Protein AF-A0A1Y1Q2K4-F1 (afdb_monomer)

pLDDT: mean 80.36, std 21.81, range [27.58, 98.19]

Radius of gyration: 18.24 Å; Cα contacts (8 Å, |Δi|>4): 399; chains: 1; bounding box: 45×66×43 Å

Solvent-accessible surface area (backbone atoms only — not comparable to full-atom values): 10567 Å² total; per-residue (Å²): 137,86,82,84,86,78,89,62,89,93,65,90,71,88,81,78,81,72,80,88,63,81,84,46,52,86,70,19,38,40,37,39,38,35,36,33,75,42,52,46,26,65,43,62,35,39,35,47,31,66,51,99,88,40,65,48,67,32,28,90,95,37,31,61,34,62,91,47,90,68,13,26,25,54,77,38,82,43,84,45,52,36,49,54,32,33,40,36,35,62,53,60,53,62,42,56,29,40,37,32,43,32,34,57,73,60,53,70,39,43,76,31,49,56,57,39,68,12,66,32,32,42,41,34,30,36,54,87,40,81,76,48,76,45,69,57,54,81,68,70,45,14,24,33,39,37,48,35,35,37,30,36,68,81,71,49,73,47,83,63,72,43,66,27,28,57,96,69,80,54,86,84,64,68,91,80,77,81,76,91,77,83,87,133

Foldseek 3Di:
DDDDDDDDPDDDDPDPPPPPDPQADALKKKKKKWWAQPPFAKKKWKWADQDPNDIDIDIDVRQADCPDPPNKGFPDHDRGHGDITMIMRNAFDADKMWIKIFQVSCPLQQFDQRQLRTQMKMFMQHSVGTDDIDTQHNDDGAGMFTAWMAGSVPRDIGGDGDHGSDPDPCVVPDVPPPDDDDDD

Structure (mmCIF, N/CA/C/O backbone):
data_AF-A0A1Y1Q2K4-F1
#
_entry.id   AF-A0A1Y1Q2K4-F1
#
loop_
_atom_site.group_PDB
_atom_site.id
_atom_site.type_symbol
_atom_site.label_atom_id
_atom_site.label_alt_id
_atom_site.label_comp_id
_atom_site.label_asym_id
_atom_site.label_entity_id
_atom_site.label_seq_id
_atom_site.pdbx_PDB_ins_code
_atom_site.Cartn_x
_atom_site.Cartn_y
_atom_site.Cartn_z
_atom_site.occupancy
_atom_site.B_iso_or_equiv
_atom_site.auth_seq_id
_atom_site.auth_comp_id
_atom_site.auth_asym_id
_atom_site.auth_atom_id
_atom_site.pdbx_PDB_model_num
ATOM 1 N N . MET A 1 1 ? -27.472 -7.321 -3.110 1.00 35.94 1 MET A N 1
ATOM 2 C CA . MET A 1 1 ? -27.510 -7.907 -4.467 1.00 35.94 1 MET A CA 1
ATOM 3 C C . MET A 1 1 ? -26.893 -9.297 -4.365 1.00 35.94 1 MET A C 1
ATOM 5 O O . MET A 1 1 ? -25.789 -9.394 -3.852 1.00 35.94 1 MET A O 1
ATOM 9 N N . LYS A 1 2 ? -27.623 -10.368 -4.697 1.00 31.72 2 LYS A N 1
ATOM 10 C CA . LYS A 1 2 ? -27.079 -11.739 -4.731 1.00 31.72 2 LYS A CA 1
ATOM 11 C C . LYS A 1 2 ? -26.671 -12.031 -6.172 1.00 31.72 2 LYS A C 1
ATOM 13 O O . LYS A 1 2 ? -27.508 -11.879 -7.054 1.00 31.72 2 LYS A O 1
ATOM 18 N N . PHE A 1 3 ? -25.425 -12.436 -6.393 1.00 41.31 3 PHE A N 1
ATOM 19 C CA . PHE A 1 3 ? -24.971 -12.942 -7.686 1.00 41.31 3 PHE A CA 1
ATOM 20 C C . PHE A 1 3 ? -25.092 -14.470 -7.666 1.00 41.31 3 PHE A C 1
ATOM 22 O O . PHE A 1 3 ? -24.316 -15.115 -6.960 1.00 41.31 3 PHE A O 1
ATOM 29 N N . PRO A 1 4 ? -26.075 -15.077 -8.352 1.00 40.97 4 PRO A N 1
ATOM 30 C CA . PRO A 1 4 ? -26.055 -16.517 -8.544 1.00 40.97 4 PRO A CA 1
ATOM 31 C C . PRO A 1 4 ? -24.897 -16.857 -9.489 1.00 40.97 4 PRO A C 1
ATOM 33 O O . PRO A 1 4 ? -24.877 -16.415 -10.635 1.00 40.97 4 PRO A O 1
ATOM 36 N N . VAL A 1 5 ? -23.931 -17.639 -9.007 1.00 50.59 5 VAL A N 1
ATOM 37 C CA . VAL A 1 5 ? -22.962 -18.301 -9.884 1.00 50.59 5 VAL A CA 1
ATOM 38 C C . VAL A 1 5 ? -23.641 -19.562 -10.400 1.00 50.59 5 VAL A C 1
ATOM 40 O O . VAL A 1 5 ? -23.885 -20.498 -9.641 1.00 50.59 5 VAL A O 1
ATOM 43 N N . VAL A 1 6 ? -23.997 -19.562 -11.681 1.00 48.75 6 VAL A N 1
ATOM 44 C CA . VAL A 1 6 ? -24.521 -20.742 -12.370 1.00 48.75 6 VAL A CA 1
ATOM 45 C C . VAL A 1 6 ? -23.365 -21.351 -13.153 1.00 48.75 6 VAL A C 1
ATOM 47 O O . VAL A 1 6 ? -22.867 -20.741 -14.094 1.00 48.75 6 VAL A O 1
ATOM 50 N N . SER A 1 7 ? -22.927 -22.546 -12.755 1.00 47.16 7 SER A N 1
ATOM 51 C CA . SER A 1 7 ? -22.039 -23.364 -13.582 1.00 47.16 7 SER A CA 1
ATOM 52 C C . SER A 1 7 ? -22.894 -24.061 -14.634 1.00 47.16 7 SER A C 1
ATOM 54 O O . SER A 1 7 ? -23.748 -24.882 -14.295 1.00 47.16 7 SER A O 1
ATOM 56 N N . ILE A 1 8 ? -22.711 -23.692 -15.899 1.00 55.56 8 ILE A N 1
ATOM 57 C CA . ILE A 1 8 ? -23.360 -24.338 -17.039 1.00 55.56 8 ILE A CA 1
ATOM 58 C C . ILE A 1 8 ? -22.271 -25.159 -17.726 1.00 55.56 8 ILE A C 1
ATOM 60 O O . ILE A 1 8 ? -21.264 -24.599 -18.162 1.00 55.56 8 ILE A O 1
ATOM 64 N N . GLY A 1 9 ? -22.436 -26.481 -17.768 1.00 42.34 9 GLY A N 1
ATOM 65 C CA . GLY A 1 9 ? -21.479 -27.367 -18.428 1.00 42.34 9 GLY A CA 1
ATOM 66 C C . GLY A 1 9 ? -21.270 -26.964 -19.891 1.00 42.34 9 GLY A C 1
ATOM 67 O O . GLY A 1 9 ? -22.233 -26.670 -20.592 1.00 42.34 9 GLY A O 1
ATOM 68 N N . GLU A 1 10 ? -20.004 -26.962 -20.317 1.00 49.44 10 GLU A N 1
ATOM 69 C CA . GLU A 1 10 ? -19.543 -26.847 -21.713 1.00 49.44 10 GLU A CA 1
ATOM 70 C C . GLU A 1 10 ? -19.547 -25.460 -22.387 1.00 49.44 10 GLU A C 1
ATOM 72 O O . GLU A 1 10 ? -19.334 -25.378 -23.596 1.00 49.44 10 GLU A O 1
ATOM 77 N N . LYS A 1 11 ? -19.663 -24.348 -21.644 1.00 45.78 11 LYS A N 1
ATOM 78 C CA . LYS A 1 11 ? -19.443 -23.005 -22.216 1.00 45.78 11 LYS A CA 1
ATOM 79 C C . LYS A 1 11 ? -18.268 -22.277 -21.564 1.00 45.78 11 LYS A C 1
ATOM 81 O O . LYS A 1 11 ? -18.367 -21.779 -20.446 1.00 45.78 11 LYS A O 1
ATOM 86 N N . THR A 1 12 ? -17.157 -22.167 -22.285 1.00 47.41 12 THR A N 1
ATOM 87 C CA . THR A 1 12 ? -16.033 -21.301 -21.910 1.00 47.41 12 THR A CA 1
ATOM 88 C C . THR A 1 12 ? -16.374 -19.859 -22.290 1.00 47.41 12 THR A C 1
ATOM 90 O O . THR A 1 12 ? -16.163 -19.438 -23.425 1.00 47.41 12 THR A O 1
ATOM 93 N N . GLU A 1 13 ? -16.928 -19.084 -21.359 1.00 52.12 13 GLU A N 1
ATOM 94 C CA . GLU A 1 13 ? -16.976 -17.625 -21.499 1.00 52.12 13 GLU A CA 1
ATOM 95 C C . GLU A 1 13 ? -15.706 -17.033 -20.877 1.00 52.12 13 GLU A C 1
ATOM 97 O O . GLU A 1 13 ? -15.540 -17.006 -19.657 1.00 52.12 13 GLU A O 1
ATOM 102 N N . GLY A 1 14 ? -14.767 -16.612 -21.729 1.00 44.75 14 GLY A N 1
ATOM 103 C CA . GLY A 1 14 ? -13.541 -15.943 -21.299 1.00 44.75 14 GLY A CA 1
ATOM 104 C C . GLY A 1 14 ? -13.853 -14.595 -20.646 1.00 44.75 14 GLY A C 1
ATOM 105 O O . GLY A 1 14 ? -14.589 -13.792 -21.212 1.00 44.75 14 GLY A O 1
ATOM 106 N N . GLY A 1 15 ? -13.286 -14.350 -19.462 1.00 46.22 15 GLY A N 1
ATOM 107 C CA . GLY A 1 15 ? -13.401 -13.071 -18.746 1.00 46.22 15 GLY A CA 1
ATOM 108 C C . GLY A 1 15 ? -13.932 -13.156 -17.314 1.00 46.22 15 GLY A C 1
ATOM 109 O O . GLY A 1 15 ? -14.000 -12.135 -16.634 1.00 46.22 15 GLY A O 1
ATOM 110 N N . GLN A 1 16 ? -14.273 -14.344 -16.812 1.00 42.12 16 GLN A N 1
ATOM 111 C CA . GLN A 1 16 ? -14.706 -14.512 -15.422 1.00 42.12 16 GLN A CA 1
ATOM 112 C C . GLN A 1 16 ? -13.505 -14.658 -14.475 1.00 42.12 16 GLN A C 1
ATOM 114 O O . GLN A 1 16 ? -13.256 -15.726 -13.922 1.00 42.12 16 GLN A O 1
ATOM 119 N N . ASN A 1 17 ? -12.766 -13.568 -14.256 1.00 43.22 17 ASN A N 1
ATOM 120 C CA . ASN A 1 17 ? -11.823 -13.483 -13.139 1.00 43.22 17 ASN A CA 1
ATOM 121 C C . ASN A 1 17 ? -12.623 -13.279 -11.845 1.00 43.22 17 ASN A C 1
ATOM 123 O O . ASN A 1 17 ? -12.729 -12.170 -11.322 1.00 43.22 17 ASN A O 1
ATOM 127 N N . ALA A 1 18 ? -13.241 -14.346 -11.341 1.00 46.31 18 ALA A N 1
ATOM 128 C CA . ALA A 1 18 ? -13.790 -14.337 -9.997 1.00 46.31 18 ALA A CA 1
ATOM 129 C C . ALA A 1 18 ? -12.610 -14.365 -9.020 1.00 46.31 18 ALA A C 1
ATOM 131 O O . ALA A 1 18 ? -12.017 -15.412 -8.772 1.00 46.31 18 ALA A O 1
ATOM 132 N N . LEU A 1 19 ? -12.258 -13.206 -8.462 1.00 49.16 19 LEU A N 1
ATOM 133 C CA . LEU A 1 19 ? -11.471 -13.149 -7.237 1.00 49.16 19 LEU A CA 1
ATOM 134 C C . LEU A 1 19 ? -12.288 -13.865 -6.148 1.00 49.16 19 LEU A C 1
ATOM 136 O O . LEU A 1 19 ? -13.158 -13.265 -5.517 1.00 49.16 19 LEU A O 1
ATOM 140 N N . LEU A 1 20 ? -12.040 -15.166 -5.960 1.00 52.62 20 LEU A N 1
ATOM 141 C CA . LEU A 1 20 ? -12.600 -15.997 -4.889 1.00 52.62 20 LEU A CA 1
ATOM 142 C C . LEU A 1 20 ? -11.950 -15.603 -3.563 1.00 52.62 20 LEU A C 1
ATOM 144 O O . LEU A 1 20 ? -11.193 -16.353 -2.956 1.00 52.62 20 LEU A O 1
ATOM 148 N N . THR A 1 21 ? -12.200 -14.374 -3.142 1.00 58.22 21 THR A N 1
ATOM 149 C CA . THR A 1 21 ? -11.657 -13.846 -1.902 1.00 58.22 21 THR A CA 1
ATOM 150 C C . THR A 1 21 ? -12.752 -13.889 -0.837 1.00 58.22 21 THR A C 1
ATOM 152 O O . THR A 1 21 ? -13.916 -13.630 -1.162 1.00 58.22 21 THR A O 1
ATOM 155 N N . PRO A 1 22 ? -12.434 -14.241 0.424 1.00 69.56 22 PRO A N 1
ATOM 156 C CA . PRO A 1 22 ? -13.419 -14.235 1.499 1.00 69.56 22 PRO A CA 1
ATOM 157 C C . PRO A 1 22 ? -14.143 -12.891 1.566 1.00 69.56 22 PRO A C 1
ATOM 159 O O . PRO A 1 22 ? -13.499 -11.846 1.406 1.00 69.56 22 PRO A O 1
ATOM 162 N N . LEU A 1 23 ? -15.457 -12.926 1.818 1.00 79.69 23 LEU A N 1
ATOM 163 C CA . LEU A 1 23 ? -16.242 -11.717 2.058 1.00 79.69 23 LEU A CA 1
ATOM 164 C C . LEU A 1 23 ? -15.581 -10.903 3.171 1.00 79.69 23 LEU A C 1
ATOM 166 O O . LEU A 1 23 ? -15.292 -11.430 4.247 1.00 79.69 23 LEU A O 1
ATOM 170 N N . LEU A 1 24 ? -15.334 -9.628 2.886 1.00 89.81 24 LEU A N 1
ATOM 171 C CA . LEU A 1 24 ? -14.773 -8.702 3.856 1.00 89.81 24 LEU A CA 1
ATOM 172 C C . LEU A 1 24 ? -15.847 -8.314 4.867 1.00 89.81 24 LEU A C 1
ATOM 174 O O . LEU A 1 24 ? -16.989 -8.030 4.502 1.00 89.81 24 LEU A O 1
ATOM 178 N N . GLN A 1 25 ? -15.469 -8.314 6.139 1.00 91.44 25 GLN A N 1
ATOM 179 C CA . GLN A 1 25 ? -16.311 -7.785 7.207 1.00 91.44 25 GLN A CA 1
ATOM 180 C C . GLN A 1 25 ? -16.230 -6.256 7.228 1.00 91.44 25 GLN A C 1
ATOM 182 O O . GLN A 1 25 ? -15.293 -5.662 6.687 1.00 91.44 25 GLN A O 1
ATOM 187 N N . GLU A 1 26 ? -17.202 -5.610 7.871 1.00 88.62 26 GLU A N 1
ATOM 188 C CA . GLU A 1 26 ? -17.188 -4.158 8.035 1.00 88.62 26 GLU A CA 1
ATOM 189 C C . GLU A 1 26 ? -15.865 -3.694 8.667 1.00 88.62 26 GLU A C 1
ATOM 191 O O . GLU A 1 26 ? -15.390 -4.246 9.660 1.00 88.62 26 GLU A O 1
ATOM 196 N N . GLY A 1 27 ? -15.249 -2.675 8.067 1.00 86.88 27 GLY A N 1
ATOM 197 C CA . GLY A 1 27 ? -13.967 -2.129 8.516 1.00 86.88 27 GLY A CA 1
ATOM 198 C C . GLY A 1 27 ? -12.727 -2.874 8.012 1.00 86.88 27 GLY A C 1
ATOM 199 O O . GLY A 1 27 ? -11.624 -2.360 8.214 1.00 86.88 27 GLY A O 1
ATOM 200 N N . GLN A 1 28 ? -12.884 -4.014 7.329 1.00 94.06 28 GLN A N 1
ATOM 201 C CA . GLN A 1 28 ? -11.790 -4.670 6.614 1.00 94.06 28 GLN A CA 1
ATOM 202 C C . GLN A 1 28 ? -11.563 -4.043 5.239 1.00 94.06 28 GLN A C 1
ATOM 204 O O . GLN A 1 28 ? -12.502 -3.609 4.567 1.00 94.06 28 GLN A O 1
ATOM 209 N N . LEU A 1 29 ? -10.306 -4.051 4.803 1.00 95.50 29 LEU A N 1
ATOM 210 C CA . LEU A 1 29 ? -9.920 -3.687 3.443 1.00 95.50 29 LEU A CA 1
ATOM 211 C C . LEU A 1 29 ? -9.063 -4.780 2.823 1.00 95.50 29 LEU A C 1
ATOM 213 O O . LEU A 1 29 ? -8.191 -5.332 3.488 1.00 95.50 29 LEU A O 1
ATOM 217 N N . ARG A 1 30 ? -9.255 -5.028 1.530 1.00 95.88 30 ARG A N 1
ATOM 218 C CA . ARG A 1 30 ? -8.339 -5.821 0.705 1.00 95.88 30 ARG A CA 1
ATOM 219 C C . ARG A 1 30 ? -7.805 -4.959 -0.420 1.00 95.88 30 ARG A C 1
ATOM 221 O O . ARG A 1 30 ? -8.575 -4.322 -1.130 1.00 95.88 30 ARG A O 1
ATOM 228 N N . ILE A 1 31 ? -6.492 -4.945 -0.571 1.00 96.69 31 ILE A N 1
ATOM 229 C CA . ILE A 1 31 ? -5.774 -4.138 -1.547 1.00 96.69 31 ILE A CA 1
ATOM 230 C C . ILE A 1 31 ? -5.050 -5.110 -2.464 1.00 96.69 31 ILE A C 1
ATOM 232 O O . ILE A 1 31 ? -4.247 -5.913 -1.994 1.00 96.69 31 ILE A O 1
ATOM 236 N N . VAL A 1 32 ? -5.370 -5.057 -3.752 1.00 94.75 32 VAL A N 1
ATOM 237 C CA . VAL A 1 32 ? -4.818 -5.946 -4.774 1.00 94.75 32 VAL A CA 1
ATOM 238 C C . VAL A 1 32 ? -3.966 -5.115 -5.719 1.00 94.75 32 VAL A C 1
ATOM 240 O O . VAL A 1 32 ? -4.483 -4.225 -6.395 1.00 94.75 32 VAL A O 1
ATOM 243 N N . LEU A 1 33 ? -2.670 -5.407 -5.757 1.00 95.00 33 LEU A N 1
ATOM 244 C CA . LEU A 1 33 ? -1.718 -4.874 -6.721 1.00 95.00 33 LEU A CA 1
ATOM 245 C C . LEU A 1 33 ? -1.539 -5.888 -7.852 1.00 95.00 33 LEU A C 1
ATOM 247 O O . LEU A 1 33 ? -1.287 -7.060 -7.605 1.00 95.00 33 LEU A O 1
ATOM 251 N N . SER A 1 34 ? -1.646 -5.427 -9.092 1.00 93.06 34 SER A N 1
ATOM 252 C CA . SER A 1 34 ? -1.327 -6.190 -10.306 1.00 93.06 34 SER A CA 1
ATOM 253 C C . SER A 1 34 ? -0.509 -5.315 -11.248 1.00 93.06 34 SER A C 1
ATOM 255 O O . SER A 1 34 ? -0.606 -4.089 -11.164 1.00 93.06 34 SER A O 1
ATOM 257 N N . TRP A 1 35 ? 0.306 -5.906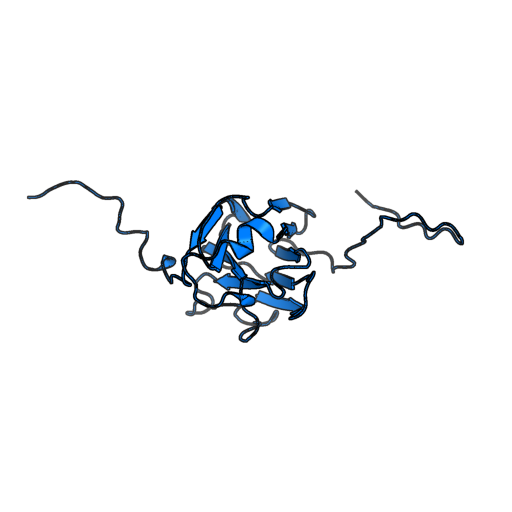 -12.120 1.00 92.81 35 TRP A N 1
ATOM 258 C CA . TRP A 1 35 ? 1.131 -5.152 -13.069 1.00 92.81 35 TRP A CA 1
ATOM 259 C C . TRP A 1 35 ? 1.413 -5.944 -14.348 1.00 92.81 35 TRP A C 1
ATOM 261 O O . TRP A 1 35 ? 0.937 -7.061 -14.527 1.00 92.81 35 TRP A O 1
ATOM 271 N N . GLY A 1 36 ? 2.115 -5.323 -15.292 1.00 88.88 36 GLY A N 1
ATOM 272 C CA . GLY A 1 36 ? 2.543 -5.946 -16.539 1.00 88.88 36 GLY A CA 1
ATOM 273 C C . GLY A 1 36 ? 3.800 -6.807 -16.385 1.00 88.88 36 GLY A C 1
ATOM 274 O O . GLY A 1 36 ? 4.232 -7.155 -15.292 1.00 88.88 36 GLY A O 1
ATOM 275 N N . SER A 1 37 ? 4.427 -7.140 -17.512 1.00 83.88 37 SER A N 1
ATOM 276 C CA . SER A 1 37 ? 5.634 -7.978 -17.542 1.00 83.88 37 SER A CA 1
ATOM 277 C C . SER A 1 37 ? 6.904 -7.275 -17.058 1.00 83.88 37 SER A C 1
ATOM 279 O O . SER A 1 37 ? 7.909 -7.927 -16.794 1.00 83.88 37 SER A O 1
ATOM 281 N N . GLN A 1 38 ? 6.911 -5.945 -17.075 1.00 82.44 38 GLN A N 1
ATOM 282 C CA . GLN A 1 38 ? 8.046 -5.107 -16.707 1.00 82.44 38 GLN A CA 1
ATOM 283 C C . GLN A 1 38 ? 7.522 -3.943 -15.870 1.00 82.44 38 GLN A C 1
ATOM 285 O O . GLN A 1 38 ? 6.481 -3.412 -16.244 1.00 82.44 38 GLN A O 1
ATOM 290 N N . PRO A 1 39 ? 8.203 -3.531 -14.788 1.00 84.94 39 PRO A N 1
ATOM 291 C CA . PRO A 1 39 ? 9.354 -4.201 -14.180 1.00 84.94 39 PRO A CA 1
ATOM 292 C C . PRO A 1 39 ? 8.977 -5.606 -13.692 1.00 84.94 39 PRO A C 1
ATOM 294 O O . PRO A 1 39 ? 7.798 -5.922 -13.532 1.00 84.94 39 PRO A O 1
ATOM 297 N N . SER A 1 40 ? 9.978 -6.468 -13.516 1.00 84.44 40 SER A N 1
ATOM 298 C CA . SER A 1 40 ? 9.721 -7.873 -13.195 1.00 84.44 40 SER A CA 1
ATOM 299 C C . SER A 1 40 ? 9.094 -8.072 -11.821 1.00 84.44 40 SER A C 1
ATOM 301 O O . SER A 1 40 ? 8.459 -9.097 -11.618 1.00 84.44 40 SER A O 1
ATOM 303 N N . ASP A 1 41 ? 9.286 -7.109 -10.921 1.00 87.81 41 ASP A N 1
ATOM 304 C CA . ASP A 1 41 ? 8.952 -7.211 -9.505 1.00 87.81 41 ASP A CA 1
ATOM 305 C C . ASP A 1 41 ? 8.505 -5.847 -8.954 1.00 87.81 41 ASP A C 1
ATOM 307 O O . ASP A 1 41 ? 9.275 -4.870 -9.002 1.00 87.81 41 ASP A O 1
ATOM 311 N N . LEU A 1 42 ? 7.253 -5.797 -8.490 1.00 92.00 42 LEU A N 1
ATOM 312 C CA . LEU A 1 42 ? 6.651 -4.676 -7.781 1.00 92.00 42 LEU A CA 1
ATOM 313 C C . LEU A 1 42 ? 6.118 -5.147 -6.426 1.00 92.00 42 LEU A C 1
ATOM 315 O O . LEU A 1 42 ? 5.195 -5.952 -6.387 1.00 92.00 42 LEU A O 1
ATOM 319 N N . ASP A 1 43 ? 6.591 -4.528 -5.346 1.00 91.06 43 ASP A N 1
ATOM 320 C CA . ASP A 1 43 ? 6.115 -4.828 -3.998 1.00 91.06 43 ASP A CA 1
ATOM 321 C C . ASP A 1 43 ? 4.982 -3.885 -3.575 1.00 91.06 43 ASP A C 1
ATOM 323 O O . ASP A 1 43 ? 5.016 -2.660 -3.780 1.00 91.06 43 ASP A O 1
ATOM 327 N N . SER A 1 44 ? 4.031 -4.437 -2.837 1.00 93.62 44 SER A N 1
ATOM 328 C CA . SER A 1 44 ? 3.098 -3.712 -1.993 1.00 93.62 44 SER A CA 1
ATOM 329 C C . SER A 1 44 ? 3.738 -3.354 -0.652 1.00 93.62 44 SER A C 1
ATOM 331 O O . SER A 1 44 ? 4.380 -4.155 0.028 1.00 93.62 44 SER A O 1
ATOM 333 N N . HIS A 1 45 ? 3.539 -2.103 -0.249 1.00 95.56 45 HIS A N 1
ATOM 334 C CA . HIS A 1 45 ? 3.989 -1.592 1.037 1.00 95.56 45 HIS A CA 1
ATOM 335 C C . HIS A 1 45 ? 2.832 -0.902 1.747 1.00 95.56 45 HIS A C 1
ATOM 337 O O . HIS A 1 45 ? 2.200 0.000 1.193 1.00 95.56 45 HIS A O 1
ATOM 343 N N . LEU A 1 46 ? 2.590 -1.262 3.006 1.00 96.88 46 LEU A N 1
ATOM 344 C CA . LEU A 1 46 ? 1.582 -0.615 3.839 1.00 96.88 46 LEU A CA 1
ATOM 345 C C . LEU A 1 46 ? 2.161 -0.210 5.191 1.00 96.88 46 LEU A C 1
ATOM 347 O O . LEU A 1 46 ? 2.698 -1.025 5.935 1.00 96.88 46 LEU A O 1
ATOM 351 N N . VAL A 1 47 ? 2.026 1.068 5.529 1.00 97.25 47 VAL A N 1
ATOM 352 C CA . VAL A 1 47 ? 2.429 1.615 6.830 1.00 97.25 47 VAL A CA 1
ATOM 353 C C . VAL A 1 47 ? 1.189 1.833 7.671 1.00 97.25 47 VAL A C 1
ATOM 355 O O . VAL A 1 47 ? 0.274 2.531 7.233 1.00 97.25 47 VAL A O 1
ATOM 358 N N . THR A 1 48 ? 1.154 1.257 8.868 1.00 97.50 48 THR A N 1
ATOM 359 C CA . THR A 1 48 ? 0.017 1.395 9.783 1.00 97.50 48 THR A CA 1
ATOM 360 C C . THR A 1 48 ? 0.116 2.680 10.611 1.00 97.50 48 THR A C 1
ATOM 362 O O . THR A 1 48 ? 1.227 3.171 10.866 1.00 97.50 48 THR A O 1
ATOM 365 N N . PRO A 1 49 ? -1.012 3.181 11.148 1.00 97.25 49 PRO A N 1
ATOM 366 C CA . PRO A 1 49 ? -0.968 4.054 12.313 1.00 97.25 49 PRO A CA 1
ATOM 367 C C . PRO A 1 49 ? -0.342 3.326 13.515 1.00 97.25 49 PRO A C 1
ATOM 369 O O . PRO A 1 49 ? 0.043 2.154 13.438 1.00 97.25 49 PRO A O 1
ATOM 372 N N . THR A 1 50 ? -0.235 4.023 14.645 1.00 96.50 50 THR A N 1
ATOM 373 C CA . THR A 1 50 ? 0.184 3.398 15.901 1.00 96.50 50 THR A CA 1
ATOM 374 C C . THR A 1 50 ? -0.895 2.429 16.384 1.00 96.50 50 THR A C 1
ATOM 376 O O . THR A 1 50 ? -1.992 2.843 16.749 1.00 96.50 50 THR A O 1
ATOM 379 N N . ILE A 1 51 ? -0.559 1.145 16.422 1.00 96.44 51 ILE A N 1
ATOM 380 C CA . ILE A 1 51 ? -1.375 0.046 16.929 1.00 96.44 51 ILE A CA 1
ATOM 381 C C . ILE A 1 51 ? -0.634 -0.507 18.141 1.00 96.44 51 ILE A C 1
ATOM 383 O O . ILE A 1 51 ? 0.534 -0.872 18.035 1.00 96.44 51 ILE A O 1
ATOM 387 N N . GLU A 1 52 ? -1.278 -0.505 19.308 1.00 96.44 52 GLU A N 1
ATOM 388 C CA . GLU A 1 52 ? -0.695 -1.065 20.542 1.00 96.44 52 GLU A CA 1
ATOM 389 C C . GLU A 1 52 ? 0.717 -0.512 20.854 1.00 96.44 52 GLU A C 1
ATOM 391 O O . GLU A 1 52 ? 1.620 -1.218 21.297 1.00 96.44 52 GLU A O 1
ATOM 396 N N . GLY A 1 53 ? 0.920 0.785 20.590 1.00 95.81 53 GLY A N 1
ATOM 397 C CA . GLY A 1 53 ? 2.171 1.501 20.868 1.00 95.81 53 GLY A CA 1
ATOM 398 C C . GLY A 1 53 ? 3.206 1.499 19.738 1.00 95.81 53 GLY A C 1
ATOM 399 O O . GLY A 1 53 ? 4.196 2.219 19.849 1.00 95.81 53 GLY A O 1
ATOM 400 N N . ASN A 1 54 ? 2.979 0.778 18.634 1.00 96.12 54 ASN A N 1
ATOM 401 C CA . ASN A 1 54 ? 3.935 0.679 17.527 1.00 96.12 54 ASN A CA 1
ATOM 402 C C . ASN A 1 54 ? 3.299 0.995 16.168 1.00 96.12 54 ASN A C 1
ATOM 404 O O . ASN A 1 54 ? 2.139 0.687 15.923 1.00 96.12 54 ASN A O 1
ATOM 408 N N . SER A 1 55 ? 4.073 1.590 15.261 1.00 95.69 55 SER A N 1
ATOM 409 C CA . SER A 1 55 ? 3.724 1.657 13.836 1.00 95.69 55 SER A CA 1
ATOM 410 C C . SER A 1 55 ? 4.464 0.540 13.109 1.00 95.69 55 SER A C 1
ATOM 412 O O . SER A 1 55 ? 5.647 0.310 13.369 1.00 95.69 55 SER A O 1
ATOM 414 N N . TYR A 1 56 ? 3.763 -0.147 12.214 1.00 96.19 56 TYR A N 1
ATOM 415 C CA . TYR A 1 56 ? 4.263 -1.307 11.494 1.00 96.19 56 TYR A CA 1
ATOM 416 C C . TYR A 1 56 ? 4.385 -0.988 10.007 1.00 96.19 56 TYR A C 1
ATOM 418 O O . TYR A 1 56 ? 3.607 -0.208 9.456 1.00 96.19 56 TYR A O 1
ATOM 426 N N . HIS A 1 57 ? 5.366 -1.612 9.361 1.00 96.31 57 HIS A N 1
ATOM 427 C CA . HIS A 1 57 ? 5.552 -1.558 7.919 1.00 96.31 57 HIS A CA 1
ATOM 428 C C . HIS A 1 57 ? 5.394 -2.974 7.370 1.00 96.31 57 HIS A C 1
ATOM 430 O O . HIS A 1 57 ? 6.147 -3.877 7.740 1.00 96.31 57 HIS A O 1
ATOM 436 N N . ILE A 1 58 ? 4.368 -3.155 6.550 1.00 95.56 58 ILE A N 1
ATOM 437 C CA . ILE A 1 58 ? 3.979 -4.423 5.953 1.00 95.56 58 ILE A CA 1
ATOM 438 C C . ILE A 1 58 ? 4.546 -4.430 4.541 1.00 95.56 58 ILE A C 1
ATOM 440 O O . ILE A 1 58 ? 4.259 -3.513 3.774 1.00 95.56 58 ILE A O 1
ATOM 444 N N . LEU A 1 59 ? 5.394 -5.416 4.263 1.00 92.81 59 LEU A N 1
ATOM 445 C CA . LEU A 1 59 ? 6.081 -5.642 2.988 1.00 92.81 59 LEU A CA 1
ATOM 446 C C . LEU A 1 59 ? 6.569 -7.101 2.913 1.00 92.81 59 LEU A C 1
ATOM 448 O O . LEU A 1 59 ? 6.435 -7.838 3.895 1.00 92.81 59 LEU A O 1
ATOM 452 N N . TYR A 1 60 ? 7.198 -7.504 1.805 1.00 87.31 60 TYR A N 1
ATOM 453 C CA . TYR A 1 60 ? 7.623 -8.888 1.539 1.00 87.31 60 TYR A CA 1
ATOM 454 C C . TYR A 1 60 ? 8.383 -9.569 2.706 1.00 87.31 60 TYR A C 1
ATOM 456 O O . TYR A 1 60 ? 8.108 -10.717 3.057 1.00 87.31 60 TYR A O 1
ATOM 464 N N . ASN A 1 61 ? 9.295 -8.860 3.388 1.00 86.06 61 ASN A N 1
ATOM 465 C CA . ASN A 1 61 ? 10.090 -9.407 4.503 1.00 86.06 61 ASN A CA 1
ATOM 466 C C . ASN A 1 61 ? 9.465 -9.209 5.899 1.00 86.06 61 ASN A C 1
ATOM 468 O O . ASN A 1 61 ? 10.020 -9.663 6.900 1.00 86.06 61 ASN A O 1
ATOM 472 N N . SER A 1 62 ? 8.318 -8.534 5.971 1.00 91.44 62 SER A N 1
ATOM 473 C CA . SER A 1 62 ? 7.575 -8.230 7.193 1.00 91.44 62 SER A CA 1
ATOM 474 C C . SER A 1 62 ? 6.082 -8.288 6.876 1.00 91.44 62 SER A C 1
ATOM 476 O O . SER A 1 62 ? 5.379 -7.280 6.873 1.00 91.44 62 SER A O 1
ATOM 478 N N . LYS A 1 63 ? 5.593 -9.494 6.569 1.00 92.75 63 LYS A N 1
ATOM 479 C CA . LYS A 1 63 ? 4.247 -9.712 6.010 1.00 92.75 63 LYS A CA 1
ATOM 480 C C . LYS A 1 63 ? 3.099 -9.411 6.971 1.00 92.75 63 LYS A C 1
ATOM 482 O O . LYS A 1 63 ? 1.956 -9.411 6.544 1.00 92.75 63 LYS A O 1
ATOM 487 N N . GLY A 1 64 ? 3.373 -9.153 8.248 1.00 94.88 64 GLY A N 1
ATOM 488 C CA . GLY A 1 64 ? 2.339 -8.942 9.258 1.00 94.88 64 GLY A CA 1
ATOM 489 C C . GLY A 1 64 ? 1.561 -10.219 9.598 1.00 94.88 64 GLY A C 1
ATOM 490 O O . GLY A 1 64 ? 2.005 -11.334 9.326 1.00 94.88 64 GLY A O 1
ATOM 491 N N . VAL A 1 65 ? 0.430 -10.055 10.278 1.00 94.25 65 VAL A N 1
ATOM 492 C CA . VAL A 1 65 ? -0.437 -11.147 10.737 1.00 94.25 65 VAL A CA 1
ATOM 493 C C . VAL A 1 65 ? -1.840 -10.606 11.015 1.00 94.25 65 VAL A C 1
ATOM 495 O O . VAL A 1 65 ? -2.006 -9.452 11.412 1.00 94.25 65 VAL A O 1
ATOM 498 N N . SER A 1 66 ? -2.857 -11.437 10.803 1.00 94.69 66 SER A N 1
ATOM 499 C CA . SER A 1 66 ? -4.271 -11.056 10.884 1.00 94.69 66 SER A CA 1
ATOM 500 C C . SER A 1 66 ? -4.862 -11.015 12.299 1.00 94.69 66 SER A C 1
ATOM 502 O O . SER A 1 66 ? -5.811 -10.273 12.534 1.00 94.69 66 SER A O 1
ATOM 504 N N . ASN A 1 67 ? -4.329 -11.792 13.250 1.00 93.56 67 ASN A N 1
ATOM 505 C CA . ASN A 1 67 ? -4.971 -12.059 14.550 1.00 93.56 67 ASN A CA 1
ATOM 506 C C . ASN A 1 67 ? -4.314 -11.386 15.772 1.00 93.56 67 ASN A C 1
ATOM 508 O O . ASN A 1 67 ? -4.713 -11.641 16.905 1.00 93.56 67 ASN A O 1
ATOM 512 N N . ARG A 1 68 ? -3.302 -10.551 15.549 1.00 95.12 68 ARG A N 1
ATOM 513 C CA . ARG A 1 68 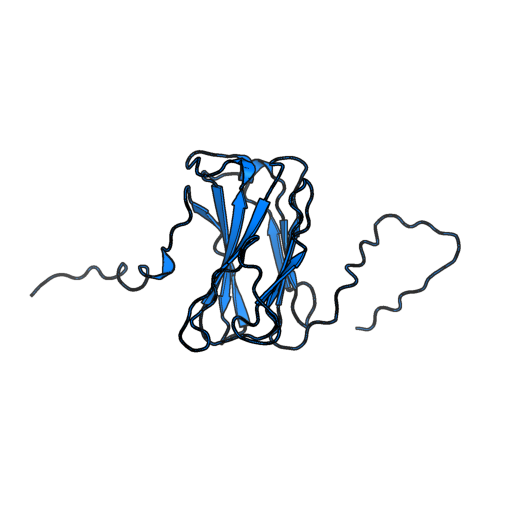? -2.650 -9.682 16.540 1.00 95.12 68 ARG A CA 1
ATOM 514 C C . ARG A 1 68 ? -2.060 -8.486 15.802 1.00 95.12 68 ARG A C 1
ATOM 516 O O . ARG A 1 68 ? -1.968 -8.543 14.574 1.00 95.12 68 ARG A O 1
ATOM 523 N N . ALA A 1 69 ? -1.609 -7.452 16.514 1.00 95.56 69 ALA A N 1
ATOM 524 C CA . ALA A 1 69 ? -0.920 -6.326 15.886 1.00 95.56 69 ALA A CA 1
ATOM 525 C C . ALA A 1 69 ? 0.149 -6.830 14.882 1.00 95.56 69 ALA A C 1
ATOM 527 O O . ALA A 1 69 ? 0.964 -7.689 15.241 1.00 95.56 69 ALA A O 1
ATOM 528 N N . PRO A 1 70 ? 0.123 -6.369 13.615 1.00 96.88 70 PRO A N 1
ATOM 529 C CA . PRO A 1 70 ? -0.572 -5.172 13.123 1.00 96.88 70 PRO A CA 1
ATOM 530 C C . PRO A 1 70 ? -2.036 -5.341 12.676 1.00 96.88 70 PRO A C 1
ATOM 532 O O . PRO A 1 70 ? -2.628 -4.350 12.261 1.00 96.88 70 PRO A O 1
ATOM 535 N N . TYR A 1 71 ? -2.622 -6.544 12.716 1.00 97.12 71 TYR A N 1
ATOM 536 C CA . TYR A 1 71 ? -3.930 -6.862 12.105 1.00 97.12 71 TYR A CA 1
ATOM 537 C C . TYR A 1 71 ? -3.983 -6.538 10.605 1.00 97.12 71 TYR A C 1
ATOM 539 O O . TYR A 1 71 ? -5.032 -6.223 10.040 1.00 97.12 71 TYR A O 1
ATOM 547 N N . VAL A 1 72 ? -2.825 -6.603 9.958 1.00 96.50 72 VAL A N 1
ATOM 548 C CA . VAL A 1 72 ? -2.630 -6.407 8.526 1.00 96.50 72 VAL A CA 1
ATOM 549 C C . VAL A 1 72 ? -1.717 -7.525 8.059 1.00 96.50 72 VAL A C 1
ATOM 551 O O . VAL A 1 72 ? -0.737 -7.830 8.742 1.00 96.50 72 VAL A O 1
ATOM 554 N N . GLN A 1 73 ? -2.037 -8.138 6.926 1.00 94.69 73 GLN A N 1
ATOM 555 C CA . GLN A 1 73 ? -1.246 -9.223 6.364 1.00 94.69 73 GLN A CA 1
ATOM 556 C C . GLN A 1 73 ? -1.056 -9.045 4.858 1.00 94.69 73 GLN A C 1
ATOM 558 O O . GLN A 1 73 ? -2.007 -8.718 4.152 1.00 94.69 73 GLN A O 1
ATOM 563 N N . LEU A 1 74 ? 0.161 -9.286 4.382 1.00 91.69 74 LEU A N 1
ATOM 564 C CA . LEU A 1 74 ? 0.461 -9.558 2.982 1.00 91.69 74 LEU A CA 1
ATOM 565 C C . LEU A 1 74 ? 0.220 -11.057 2.737 1.00 91.69 74 LEU A C 1
ATOM 567 O O . LEU A 1 74 ? 0.966 -11.900 3.240 1.00 91.69 74 LEU A O 1
ATOM 571 N N . ASP A 1 75 ? -0.879 -11.376 2.053 1.00 78.62 75 ASP A N 1
ATOM 572 C CA . ASP A 1 75 ? -1.417 -12.736 1.907 1.00 78.62 75 ASP A CA 1
ATOM 573 C C . ASP A 1 75 ? -0.763 -13.502 0.744 1.00 78.62 75 ASP A C 1
ATOM 575 O O . ASP A 1 75 ? -0.493 -14.698 0.861 1.00 78.62 75 ASP A O 1
ATOM 579 N N . VAL A 1 76 ? -0.489 -12.811 -0.365 1.00 67.31 76 VAL A N 1
ATOM 580 C CA . VAL A 1 76 ? 0.222 -13.338 -1.538 1.00 67.31 76 VAL A CA 1
ATOM 581 C C . VAL A 1 76 ? 1.359 -12.380 -1.850 1.00 67.31 76 VAL A C 1
ATOM 583 O O . VAL A 1 76 ? 1.129 -11.182 -2.000 1.00 67.31 76 VAL A O 1
ATOM 586 N N . ASP A 1 77 ? 2.559 -12.939 -1.896 1.00 59.88 77 ASP A N 1
ATOM 587 C CA . ASP A 1 77 ? 3.813 -12.286 -2.257 1.00 59.88 77 ASP A CA 1
ATOM 588 C C . ASP A 1 77 ? 4.301 -13.027 -3.501 1.00 59.88 77 ASP A C 1
ATOM 590 O O . ASP A 1 77 ? 4.696 -14.196 -3.408 1.00 59.88 77 ASP A O 1
ATOM 594 N N . ASP A 1 78 ? 4.113 -12.403 -4.661 1.00 57.88 78 ASP A N 1
ATOM 595 C CA . ASP A 1 78 ? 4.551 -12.933 -5.946 1.00 57.88 78 ASP A CA 1
ATOM 596 C C . ASP A 1 78 ? 5.771 -12.137 -6.394 1.00 57.88 78 ASP A C 1
ATOM 598 O O . ASP A 1 78 ? 5.659 -11.017 -6.879 1.00 57.88 78 ASP A O 1
ATOM 602 N N . THR A 1 79 ? 6.946 -12.744 -6.245 1.00 59.53 79 THR A N 1
ATOM 603 C CA . THR A 1 79 ? 8.227 -12.145 -6.637 1.00 59.53 79 THR A CA 1
ATOM 604 C C . THR A 1 79 ? 8.496 -12.254 -8.146 1.00 59.53 79 THR A C 1
ATOM 606 O O . THR A 1 79 ? 9.635 -12.090 -8.590 1.00 59.53 79 THR A O 1
ATOM 609 N N . SER A 1 80 ? 7.504 -12.666 -8.943 1.00 52.56 80 SER A N 1
ATOM 610 C CA . SER A 1 80 ? 7.593 -12.818 -10.393 1.00 52.56 80 SER A CA 1
ATOM 611 C C . SER A 1 80 ? 6.604 -11.897 -11.114 1.00 52.56 80 SER A C 1
ATOM 613 O O . SER A 1 80 ? 5.654 -11.377 -10.535 1.00 52.56 80 SER A O 1
ATOM 615 N N . SER A 1 81 ? 6.877 -11.614 -12.392 1.00 58.53 81 SER A N 1
ATOM 616 C CA . SER A 1 81 ? 6.111 -10.634 -13.172 1.00 58.53 81 SER A CA 1
ATOM 617 C C . SER A 1 81 ? 4.614 -10.943 -13.187 1.00 58.53 81 SER A C 1
ATOM 619 O O . SER A 1 81 ? 4.223 -12.095 -13.044 1.00 58.53 81 SER A O 1
ATOM 621 N N . TYR A 1 82 ? 3.801 -9.922 -13.477 1.00 62.28 82 TYR A N 1
ATOM 622 C CA . TYR A 1 82 ? 2.332 -9.952 -13.526 1.00 62.28 82 TYR A CA 1
ATOM 623 C C . TYR A 1 82 ? 1.598 -9.883 -12.180 1.00 62.28 82 TYR A C 1
ATOM 625 O O . TYR A 1 82 ? 0.418 -9.511 -12.174 1.00 62.28 82 TYR A O 1
ATOM 633 N N . GLY A 1 83 ? 2.261 -10.149 -11.050 1.00 64.75 83 GLY A N 1
ATOM 634 C CA . GLY A 1 83 ? 1.570 -10.242 -9.764 1.00 64.75 83 GLY A CA 1
ATOM 635 C C . GLY A 1 83 ? 0.404 -11.254 -9.805 1.00 64.75 83 GLY A C 1
ATOM 636 O O . GLY A 1 83 ? 0.305 -12.057 -10.737 1.00 64.75 83 GLY A O 1
ATOM 637 N N . PRO A 1 84 ? -0.553 -11.216 -8.861 1.00 80.88 84 PRO A N 1
ATOM 638 C CA . PRO A 1 84 ? -0.850 -10.110 -7.960 1.00 80.88 84 PRO A CA 1
ATOM 639 C C . PRO A 1 84 ? -0.196 -10.225 -6.579 1.00 80.88 84 PRO A C 1
ATOM 641 O O . PRO A 1 84 ? -0.037 -11.316 -6.040 1.00 80.88 84 PRO A O 1
ATOM 644 N N . GLU A 1 85 ? 0.007 -9.078 -5.933 1.00 87.75 85 GLU A N 1
ATOM 645 C CA . GLU A 1 85 ? 0.180 -9.016 -4.481 1.00 87.75 85 GLU A CA 1
ATOM 646 C C . GLU A 1 85 ? -1.113 -8.577 -3.795 1.00 87.75 85 GLU A C 1
ATOM 648 O O . GLU A 1 85 ? -1.818 -7.680 -4.265 1.00 87.75 85 GLU A O 1
ATOM 653 N N . THR A 1 86 ? -1.440 -9.205 -2.664 1.00 92.00 86 THR A N 1
ATOM 654 C CA . THR A 1 86 ? -2.665 -8.896 -1.910 1.00 92.00 86 THR A CA 1
ATOM 655 C C . THR A 1 86 ? -2.352 -8.576 -0.458 1.00 92.00 86 THR A C 1
ATOM 657 O O . THR A 1 86 ? -1.920 -9.449 0.289 1.00 92.00 86 THR A O 1
ATOM 660 N N . THR A 1 87 ? -2.642 -7.345 -0.037 1.00 95.12 87 THR A N 1
ATOM 661 C CA . THR A 1 87 ? -2.590 -6.926 1.369 1.00 95.12 87 THR A CA 1
ATOM 662 C C . THR A 1 87 ? -4.005 -6.808 1.935 1.00 95.12 87 THR A C 1
ATOM 664 O O . THR A 1 87 ? -4.837 -6.083 1.387 1.00 95.12 87 THR A O 1
ATOM 667 N N . THR A 1 88 ? -4.277 -7.459 3.065 1.00 95.69 88 THR A N 1
ATOM 668 C CA . THR A 1 88 ? -5.557 -7.370 3.780 1.00 95.69 88 THR A CA 1
ATOM 669 C C . THR A 1 88 ? -5.376 -6.679 5.135 1.00 95.69 88 THR A C 1
ATOM 671 O O . THR A 1 88 ? -4.551 -7.084 5.951 1.00 95.69 88 THR A O 1
ATOM 674 N N . VAL A 1 89 ? -6.179 -5.646 5.399 1.00 97.00 89 VAL A N 1
ATOM 675 C CA . VAL A 1 89 ? -6.366 -5.024 6.719 1.00 97.00 89 VAL A CA 1
ATOM 676 C C . VAL A 1 89 ? -7.559 -5.708 7.386 1.00 97.00 89 VAL A C 1
ATOM 678 O O . VAL A 1 89 ? -8.695 -5.538 6.948 1.00 97.00 89 VAL A O 1
ATOM 681 N N . TYR A 1 90 ? -7.303 -6.487 8.437 1.00 95.88 90 TYR A N 1
ATOM 682 C CA . TYR A 1 90 ? -8.307 -7.285 9.152 1.00 95.88 90 TYR A CA 1
ATOM 683 C C . TYR A 1 90 ? -9.007 -6.505 10.266 1.00 95.88 90 TYR A C 1
ATOM 685 O O . TYR A 1 90 ? -10.146 -6.826 10.606 1.00 95.88 90 TYR A O 1
ATOM 693 N N . ALA A 1 91 ? -8.344 -5.486 10.817 1.00 94.19 91 ALA A N 1
ATOM 694 C CA . ALA A 1 91 ? -8.925 -4.553 11.773 1.00 94.19 91 ALA A CA 1
ATOM 695 C C . ALA A 1 91 ? -8.351 -3.146 11.568 1.00 94.19 91 ALA A C 1
ATOM 697 O O . ALA A 1 91 ? -7.139 -2.963 11.426 1.00 94.19 91 ALA A O 1
ATOM 698 N N . ARG A 1 92 ? -9.230 -2.140 11.574 1.00 91.88 92 ARG A N 1
ATOM 699 C CA . ARG A 1 92 ? -8.838 -0.730 11.502 1.00 91.88 92 ARG A CA 1
ATOM 700 C C . ARG A 1 92 ? -8.600 -0.160 12.899 1.00 91.88 92 ARG A C 1
ATOM 702 O O . ARG A 1 92 ? -9.397 -0.374 13.808 1.00 91.88 92 ARG A O 1
ATOM 709 N N . TYR A 1 93 ? -7.524 0.599 13.039 1.00 95.62 93 TYR A N 1
ATOM 710 C CA . TYR A 1 93 ? -7.185 1.383 14.221 1.00 95.62 93 TYR A CA 1
ATOM 711 C C . TYR A 1 93 ? -7.204 2.872 13.864 1.00 95.62 93 TYR A C 1
ATOM 713 O O . TYR A 1 93 ? -6.846 3.218 12.735 1.00 95.62 93 TYR A O 1
ATOM 721 N N . PRO A 1 94 ? -7.579 3.767 14.797 1.00 96.69 94 PRO A N 1
ATOM 722 C CA . PRO A 1 94 ? -7.578 5.203 14.544 1.00 96.69 94 PRO A CA 1
ATOM 723 C C . PRO A 1 94 ? -6.227 5.717 14.032 1.00 96.69 94 PRO A C 1
ATOM 725 O O . PRO A 1 94 ? -5.172 5.414 14.590 1.00 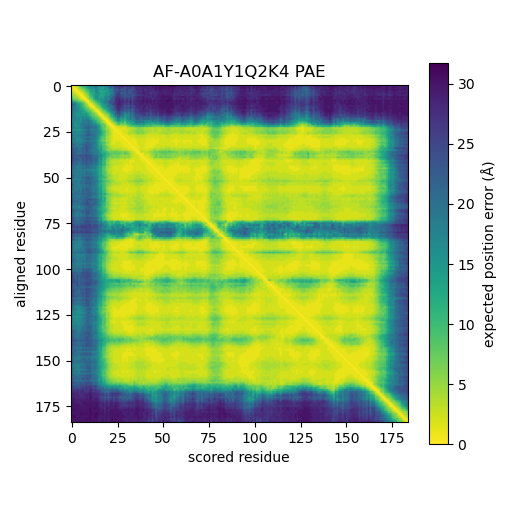96.69 94 PRO A O 1
ATOM 728 N N . GLY A 1 95 ? -6.272 6.533 12.979 1.00 96.44 95 GLY A N 1
ATOM 729 C CA . GLY A 1 95 ? -5.097 7.110 12.327 1.00 96.44 95 GLY A CA 1
ATOM 730 C C . GLY A 1 95 ? -4.978 6.726 10.853 1.00 96.44 95 GLY A C 1
ATOM 731 O O . GLY A 1 95 ? -5.840 6.051 10.292 1.00 96.44 95 GLY A O 1
ATOM 732 N N . LYS A 1 96 ? -3.913 7.203 10.203 1.00 97.44 96 LYS A N 1
ATOM 733 C CA . LYS A 1 96 ? -3.705 7.009 8.766 1.00 97.44 96 LYS A CA 1
ATOM 734 C C . LYS A 1 96 ? -2.867 5.770 8.481 1.00 97.44 96 LYS A C 1
ATOM 736 O O . LYS A 1 96 ? -1.759 5.628 8.995 1.00 97.44 96 LYS A O 1
ATOM 741 N N . TYR A 1 97 ? -3.389 4.938 7.595 1.00 97.75 97 TYR A N 1
ATOM 742 C CA . TYR A 1 97 ? -2.643 3.931 6.862 1.00 97.75 97 TYR A CA 1
ATOM 743 C C . TYR A 1 97 ? -2.162 4.550 5.550 1.00 97.75 97 TYR A C 1
ATOM 745 O O . TYR A 1 97 ? -2.912 5.291 4.913 1.00 97.75 97 TYR A O 1
ATOM 753 N N . TYR A 1 98 ? -0.945 4.235 5.121 1.00 97.88 98 TYR A N 1
ATOM 754 C CA . TYR A 1 98 ? -0.414 4.694 3.835 1.00 97.88 98 TYR A CA 1
ATOM 755 C C . TYR A 1 98 ? -0.007 3.504 2.984 1.00 97.88 98 TYR A C 1
ATOM 757 O O . TYR A 1 98 ? 0.758 2.662 3.456 1.00 97.88 98 TYR A O 1
ATOM 765 N N . TYR A 1 99 ? -0.494 3.465 1.746 1.00 97.62 99 TYR A N 1
ATOM 766 C CA . TYR A 1 99 ? -0.192 2.400 0.798 1.00 97.62 99 TYR A CA 1
ATOM 767 C C . TYR A 1 99 ? 0.715 2.897 -0.329 1.00 97.62 99 TYR A C 1
ATOM 769 O O . TYR A 1 99 ? 0.495 3.977 -0.895 1.00 97.62 99 TYR A O 1
ATOM 777 N N . TYR A 1 100 ? 1.714 2.089 -0.668 1.00 96.75 100 TYR A N 1
ATOM 778 C CA . TYR A 1 100 ? 2.687 2.363 -1.716 1.00 96.75 100 TYR A CA 1
ATOM 779 C C . TYR A 1 100 ? 2.875 1.143 -2.603 1.00 96.75 100 TYR A C 1
ATOM 781 O O . TYR A 1 100 ? 2.731 0.005 -2.162 1.00 96.75 100 TYR A O 1
ATOM 789 N N . VAL A 1 101 ? 3.275 1.422 -3.836 1.00 95.44 101 VAL A N 1
ATOM 790 C CA . VAL A 1 101 ? 3.869 0.453 -4.748 1.00 95.44 101 VAL A CA 1
ATOM 791 C C . VAL A 1 101 ? 5.348 0.786 -4.870 1.00 95.44 101 VAL A C 1
ATOM 793 O O . VAL A 1 101 ? 5.704 1.940 -5.132 1.00 95.44 101 VAL A O 1
ATOM 796 N N . HIS A 1 102 ? 6.202 -0.208 -4.667 1.00 93.50 102 HIS A N 1
ATOM 797 C CA . HIS A 1 102 ? 7.644 -0.093 -4.808 1.00 93.50 102 HIS A CA 1
ATOM 798 C C . HIS A 1 102 ? 8.117 -0.900 -6.010 1.00 93.50 102 HIS A C 1
ATOM 800 O O . HIS A 1 102 ? 7.775 -2.063 -6.161 1.00 93.50 102 HIS A O 1
ATOM 806 N N . ASN A 1 103 ? 8.936 -0.297 -6.862 1.00 92.19 103 ASN A N 1
ATOM 807 C CA . ASN A 1 103 ? 9.643 -1.017 -7.907 1.00 92.19 103 ASN A CA 1
ATOM 808 C C . ASN A 1 103 ? 10.961 -1.564 -7.370 1.00 92.19 103 ASN A C 1
ATOM 810 O O . ASN A 1 103 ? 11.997 -0.894 -7.436 1.00 92.19 103 ASN A O 1
ATOM 814 N N . PHE A 1 104 ? 10.899 -2.794 -6.863 1.00 87.12 104 PHE A N 1
ATOM 815 C CA . PHE A 1 104 ? 12.046 -3.505 -6.312 1.00 87.12 104 PHE A CA 1
ATOM 816 C C . PHE A 1 104 ? 13.149 -3.727 -7.343 1.00 87.12 104 PHE A C 1
ATOM 818 O O . PHE A 1 104 ? 14.337 -3.581 -7.036 1.00 87.12 104 PHE A O 1
ATOM 825 N N . SER A 1 105 ? 12.753 -4.004 -8.590 1.00 85.44 105 SER A N 1
ATOM 826 C CA . SER A 1 105 ? 13.670 -4.279 -9.704 1.00 85.44 105 SER A CA 1
ATOM 827 C C . SER A 1 105 ? 14.664 -3.130 -9.927 1.00 85.44 105 SER A C 1
ATOM 829 O O . SER A 1 105 ? 15.838 -3.350 -10.227 1.00 85.44 105 SER A O 1
ATOM 831 N N . GLU A 1 106 ? 14.217 -1.894 -9.704 1.00 84.50 106 GLU A N 1
ATOM 832 C CA . GLU A 1 106 ? 14.991 -0.660 -9.892 1.00 84.50 106 GLU A CA 1
ATOM 833 C C . GLU A 1 106 ? 15.679 -0.161 -8.603 1.00 84.50 106 GLU A C 1
ATOM 835 O O . GLU A 1 106 ? 16.402 0.845 -8.607 1.00 84.50 106 GLU A O 1
ATOM 840 N N . LYS A 1 107 ? 15.503 -0.882 -7.488 1.00 83.69 107 LYS A N 1
ATOM 841 C CA . LYS A 1 107 ? 16.152 -0.645 -6.191 1.00 83.69 107 LYS A CA 1
ATOM 842 C C . LYS A 1 107 ? 15.985 0.809 -5.710 1.00 83.69 107 LYS A C 1
ATOM 844 O O . LYS A 1 107 ? 14.888 1.288 -5.443 1.00 83.69 107 LYS A O 1
ATOM 849 N N . GLY A 1 108 ? 17.098 1.526 -5.546 1.00 79.50 108 GLY A N 1
ATOM 850 C CA . GLY A 1 108 ? 17.140 2.909 -5.063 1.00 79.50 108 GLY A CA 1
ATOM 851 C C . GLY A 1 108 ? 17.354 3.951 -6.160 1.00 79.50 108 GLY A C 1
ATOM 852 O O . GLY A 1 108 ? 17.838 5.043 -5.846 1.00 79.50 108 GLY A O 1
ATOM 853 N N . ASN A 1 109 ? 17.093 3.618 -7.430 1.00 85.19 109 ASN A N 1
ATOM 854 C CA . ASN A 1 109 ? 17.273 4.540 -8.548 1.00 85.19 109 ASN A CA 1
ATOM 855 C C . ASN A 1 109 ? 16.218 5.658 -8.512 1.00 85.19 109 ASN A C 1
ATOM 857 O O . ASN A 1 109 ? 15.137 5.554 -9.088 1.00 85.19 109 ASN A O 1
ATOM 861 N N . SER A 1 110 ? 16.552 6.773 -7.863 1.00 85.88 110 SER A N 1
ATOM 862 C CA . SER A 1 110 ? 15.624 7.887 -7.654 1.00 85.88 110 SER A CA 1
ATOM 863 C C . SER A 1 110 ? 15.152 8.588 -8.929 1.00 85.88 110 SER A C 1
ATOM 865 O O . SER A 1 110 ? 14.205 9.365 -8.866 1.00 85.88 110 SER A O 1
ATOM 867 N N . ASN A 1 111 ? 15.796 8.319 -10.064 1.00 86.50 111 ASN A N 1
ATOM 868 C CA . ASN A 1 111 ? 15.427 8.852 -11.373 1.00 86.50 111 ASN A CA 1
ATOM 869 C C . ASN A 1 111 ? 14.733 7.802 -12.254 1.00 86.50 111 ASN A C 1
ATOM 871 O O . ASN A 1 111 ? 14.511 8.060 -13.435 1.00 86.50 111 ASN A O 1
ATOM 875 N N . SER A 1 112 ? 14.4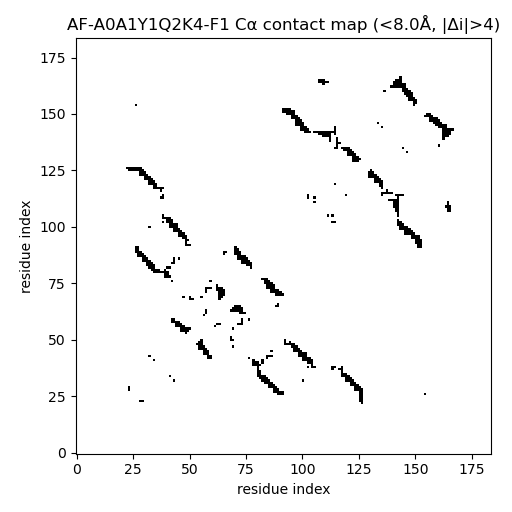14 6.622 -11.709 1.00 89.25 112 SER A N 1
ATOM 876 C CA . SER A 1 112 ? 13.767 5.555 -12.469 1.00 89.25 112 SER A CA 1
ATOM 877 C C . SER A 1 112 ? 12.397 5.992 -12.979 1.00 89.25 112 SER A C 1
ATOM 879 O O . SER A 1 112 ? 11.657 6.699 -12.2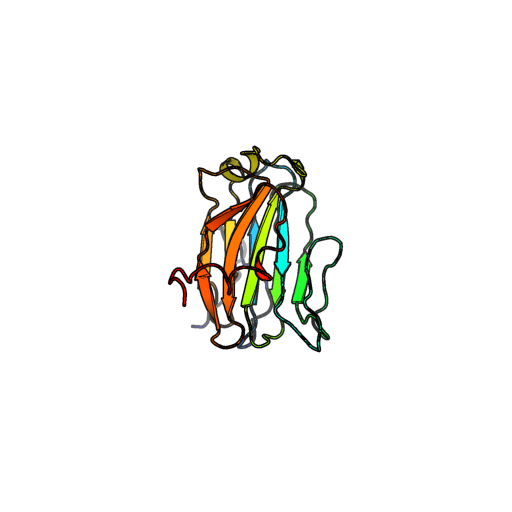96 1.00 89.25 112 SER A O 1
ATOM 881 N N . GLN A 1 113 ? 12.058 5.540 -14.181 1.00 89.75 113 GLN A N 1
ATOM 882 C CA . GLN A 1 113 ? 10.727 5.669 -14.774 1.00 89.75 113 GLN A CA 1
ATOM 883 C C . GLN A 1 113 ? 10.056 4.296 -14.926 1.00 89.75 113 GLN A C 1
ATOM 885 O O . GLN A 1 113 ? 8.993 4.190 -15.525 1.00 89.75 113 GLN A O 1
ATOM 890 N N . GLY A 1 114 ? 10.643 3.224 -14.373 1.00 89.44 114 GLY A N 1
ATOM 891 C CA . GLY A 1 114 ? 10.134 1.861 -14.562 1.00 89.44 114 GLY A CA 1
ATOM 892 C C . GLY A 1 114 ? 8.686 1.682 -14.092 1.00 89.44 114 GLY A C 1
ATOM 893 O O . GLY A 1 114 ? 7.914 0.958 -14.709 1.00 89.44 114 GLY A O 1
ATOM 894 N N . LEU A 1 115 ? 8.265 2.415 -13.058 1.00 91.56 115 LEU A N 1
ATOM 895 C CA . LEU A 1 115 ? 6.875 2.397 -12.600 1.00 91.56 115 LEU A CA 1
ATOM 896 C C . LEU A 1 115 ? 5.893 2.994 -13.620 1.00 91.56 115 LEU A C 1
ATOM 898 O O . LEU A 1 115 ? 4.792 2.471 -13.753 1.00 91.56 115 LEU A O 1
ATOM 902 N N . THR A 1 116 ? 6.252 4.042 -14.368 1.00 92.44 116 THR A N 1
ATOM 903 C CA . THR A 1 116 ? 5.302 4.714 -15.282 1.00 92.44 116 THR A CA 1
ATOM 904 C C . THR A 1 116 ? 4.921 3.848 -16.482 1.00 92.44 116 THR A C 1
ATOM 906 O O . THR A 1 116 ? 3.879 4.060 -17.096 1.00 92.44 116 THR A O 1
ATOM 909 N N . THR A 1 117 ? 5.749 2.850 -16.795 1.00 91.50 117 THR A N 1
ATOM 910 C CA . THR A 1 117 ? 5.532 1.872 -17.872 1.00 91.50 117 THR A CA 1
ATOM 911 C C . THR A 1 117 ? 5.061 0.515 -17.352 1.00 91.50 117 THR A C 1
ATOM 913 O O . THR A 1 117 ? 4.816 -0.391 -18.144 1.00 91.50 117 THR A O 1
ATOM 916 N N . SER A 1 118 ? 4.874 0.386 -16.034 1.00 93.06 118 SER A N 1
ATOM 917 C CA . SER A 1 118 ? 4.617 -0.900 -15.387 1.00 93.06 118 SER A CA 1
ATOM 918 C C . SER A 1 118 ? 3.252 -1.514 -15.673 1.00 93.06 118 SER A C 1
ATOM 920 O O . SER A 1 118 ? 3.047 -2.702 -15.450 1.00 93.06 118 SER A O 1
ATOM 922 N N . GLY A 1 119 ? 2.278 -0.697 -16.081 1.00 94.25 119 GLY A N 1
ATOM 923 C CA . GLY A 1 119 ? 0.874 -1.105 -16.090 1.00 94.25 119 GLY A CA 1
ATOM 924 C C . GLY A 1 119 ? 0.319 -1.406 -14.692 1.00 94.25 119 GLY A C 1
ATOM 925 O O . GLY A 1 119 ? -0.706 -2.075 -14.595 1.00 94.25 119 GLY A O 1
ATOM 926 N N . ALA A 1 120 ? 0.981 -0.948 -13.619 1.00 95.19 120 ALA A N 1
ATOM 927 C CA . ALA A 1 120 ? 0.539 -1.216 -12.259 1.00 95.19 120 ALA A CA 1
ATOM 928 C C . ALA A 1 120 ? -0.870 -0.671 -12.003 1.00 95.19 120 ALA A C 1
ATOM 930 O O . ALA A 1 120 ? -1.187 0.488 -12.299 1.00 95.19 120 ALA A O 1
ATOM 931 N N . LYS A 1 121 ? -1.700 -1.522 -11.406 1.00 96.25 121 LYS A N 1
ATOM 932 C CA . LYS A 1 121 ? -3.074 -1.242 -11.020 1.00 96.25 121 LYS A CA 1
ATOM 933 C C . LYS A 1 121 ? -3.300 -1.679 -9.580 1.00 96.25 121 LYS A C 1
ATOM 935 O O . LYS A 1 121 ? -2.951 -2.798 -9.208 1.00 96.25 121 LYS A O 1
ATOM 940 N N . VAL A 1 122 ? -3.909 -0.796 -8.792 1.00 97.62 122 VAL A N 1
ATOM 941 C CA . VAL A 1 122 ? -4.285 -1.047 -7.398 1.00 97.62 122 VAL A CA 1
ATOM 942 C C . VAL A 1 122 ? -5.797 -0.983 -7.263 1.00 97.62 122 VAL A C 1
ATOM 944 O O . VAL A 1 122 ? -6.394 0.084 -7.407 1.00 97.62 122 VAL A O 1
ATOM 947 N N . ASP A 1 123 ? -6.409 -2.120 -6.956 1.00 97.44 123 ASP A N 1
ATOM 948 C CA . ASP A 1 123 ? -7.834 -2.234 -6.660 1.00 97.44 123 ASP A CA 1
ATOM 949 C C . ASP A 1 123 ? -8.041 -2.386 -5.147 1.00 97.44 123 ASP A C 1
ATOM 951 O O . ASP A 1 123 ? -7.424 -3.235 -4.502 1.00 97.44 123 ASP A O 1
ATOM 955 N N . VAL A 1 124 ? -8.913 -1.557 -4.569 1.00 97.44 124 VAL A N 1
ATOM 956 C CA . VAL A 1 124 ? -9.227 -1.559 -3.135 1.00 97.44 124 VAL A CA 1
ATOM 957 C C . VAL A 1 124 ? -10.666 -2.003 -2.933 1.00 97.44 124 VAL A C 1
ATOM 959 O O . VAL A 1 124 ? -11.597 -1.386 -3.455 1.00 97.44 124 VAL A O 1
ATOM 962 N N . TYR A 1 125 ? -10.842 -3.046 -2.135 1.00 96.00 125 TYR A N 1
ATOM 963 C CA . TYR A 1 125 ? -12.121 -3.646 -1.793 1.00 96.00 125 TYR A CA 1
ATOM 964 C C . TYR A 1 125 ? -12.437 -3.438 -0.312 1.00 96.00 125 TYR A C 1
ATOM 966 O O . TYR A 1 125 ? -11.543 -3.511 0.532 1.00 96.00 125 TYR A O 1
ATOM 974 N N . SER A 1 126 ? -13.716 -3.235 -0.003 1.00 94.44 126 SER A N 1
ATOM 975 C CA . SER A 1 126 ? -14.274 -3.306 1.352 1.00 94.44 126 SER A CA 1
ATOM 976 C C . SER A 1 126 ? -15.385 -4.362 1.413 1.00 94.44 126 SER A C 1
ATOM 978 O O . SER A 1 126 ? -15.668 -5.056 0.432 1.00 94.44 126 SER A O 1
ATOM 980 N N . ASP A 1 127 ? -16.064 -4.449 2.551 1.00 91.94 127 ASP A N 1
ATOM 981 C CA . ASP A 1 127 ? -17.359 -5.123 2.731 1.00 91.94 127 ASP A CA 1
ATOM 982 C C . ASP A 1 127 ? -18.422 -4.784 1.659 1.00 91.94 127 ASP A C 1
ATOM 984 O O . ASP A 1 127 ? -19.350 -5.558 1.428 1.00 91.94 127 ASP A O 1
ATOM 988 N N . LYS A 1 128 ? -18.275 -3.651 0.959 1.00 91.12 128 LYS A N 1
ATOM 989 C CA . LYS A 1 128 ? -19.173 -3.177 -0.107 1.00 91.12 128 LYS A CA 1
ATOM 990 C C . LYS A 1 128 ? -18.720 -3.581 -1.515 1.00 91.12 128 LYS A C 1
ATOM 992 O O . LYS A 1 128 ? -19.376 -3.210 -2.487 1.00 91.12 128 LYS A O 1
ATOM 997 N N . GLY A 1 129 ? -17.626 -4.333 -1.644 1.00 92.12 129 GLY A N 1
ATOM 998 C CA . GLY A 1 129 ? -17.003 -4.673 -2.925 1.00 92.12 129 GLY A CA 1
ATOM 999 C C . GLY A 1 129 ? -15.902 -3.684 -3.315 1.00 92.12 129 GLY A C 1
ATOM 1000 O O . GLY A 1 129 ? -15.244 -3.119 -2.446 1.00 92.12 129 GLY A O 1
ATOM 1001 N N . LEU A 1 130 ? -15.667 -3.498 -4.618 1.00 94.69 130 LEU A N 1
ATOM 1002 C CA . LEU A 1 130 ? -14.642 -2.581 -5.133 1.00 94.69 130 LEU A CA 1
ATOM 1003 C C . LEU A 1 130 ? -15.020 -1.124 -4.819 1.00 94.69 130 LEU A C 1
ATOM 1005 O O . LEU A 1 130 ? -16.028 -0.626 -5.317 1.00 94.69 130 LEU A O 1
ATOM 1009 N N . VAL A 1 131 ? -14.200 -0.432 -4.026 1.00 96.12 131 VAL A N 1
ATOM 1010 C CA . VAL A 1 131 ? -14.447 0.958 -3.599 1.00 96.12 131 VAL A CA 1
ATOM 1011 C C . VAL A 1 131 ? -13.530 1.972 -4.282 1.00 96.12 131 VAL A C 1
ATOM 1013 O O . VAL A 1 131 ? -13.923 3.127 -4.459 1.00 96.12 131 VAL A O 1
ATOM 1016 N N . LYS A 1 132 ? -12.322 1.564 -4.690 1.00 97.44 132 LYS A N 1
ATOM 1017 C CA . LYS A 1 132 ? -11.376 2.396 -5.448 1.00 97.44 132 LYS A CA 1
ATOM 1018 C C . LYS A 1 132 ? -10.560 1.552 -6.419 1.00 97.44 132 LYS A C 1
ATOM 1020 O O . LYS A 1 132 ? -10.257 0.399 -6.136 1.00 97.44 132 LYS A O 1
ATOM 1025 N N . SER A 1 133 ? -10.177 2.166 -7.532 1.00 97.81 133 SER A N 1
ATOM 1026 C CA . SER A 1 133 ? -9.253 1.602 -8.511 1.00 97.81 133 SER A CA 1
ATOM 1027 C C . SER A 1 133 ? -8.284 2.694 -8.951 1.00 97.81 133 SER A C 1
ATOM 1029 O O . SER A 1 133 ? -8.709 3.816 -9.245 1.00 97.81 133 SER A O 1
ATOM 1031 N N . TYR A 1 134 ? -6.994 2.378 -8.963 1.00 97.88 134 TYR A N 1
ATOM 1032 C CA . TYR A 1 134 ? -5.913 3.290 -9.316 1.00 97.88 134 TYR A CA 1
ATOM 1033 C C . TYR A 1 134 ? -5.061 2.668 -10.410 1.00 97.88 134 TYR A C 1
ATOM 1035 O O . TYR A 1 134 ? -4.579 1.552 -10.249 1.00 97.88 134 TYR A O 1
ATOM 1043 N N . ASN A 1 135 ? -4.825 3.413 -11.485 1.00 96.75 135 ASN A N 1
ATOM 1044 C CA . ASN A 1 135 ? -3.801 3.076 -12.468 1.00 96.75 135 ASN A CA 1
ATOM 1045 C C . ASN A 1 135 ? -2.570 3.936 -12.194 1.00 96.75 135 ASN A C 1
ATOM 1047 O O . ASN A 1 135 ? -2.709 5.115 -11.849 1.00 96.75 135 ASN A O 1
ATOM 1051 N N . VAL A 1 136 ? -1.384 3.357 -12.362 1.00 95.00 136 VAL A N 1
ATOM 1052 C CA . VAL A 1 136 ? -0.130 4.102 -12.262 1.00 95.00 136 VAL A CA 1
ATOM 1053 C C . VAL A 1 136 ? -0.127 5.280 -13.236 1.00 95.00 136 VAL A C 1
ATOM 1055 O O . VAL A 1 136 ? -0.628 5.187 -14.360 1.00 95.00 136 VAL A O 1
ATOM 1058 N N . LEU A 1 137 ? 0.417 6.418 -12.801 1.00 90.94 137 LEU A N 1
ATOM 1059 C CA . LEU A 1 137 ? 0.528 7.586 -13.668 1.00 90.94 137 LEU A CA 1
ATOM 1060 C C . LEU A 1 137 ? 1.604 7.355 -14.734 1.00 90.94 137 LEU A C 1
ATOM 1062 O O . LEU A 1 137 ? 2.684 6.844 -14.447 1.00 90.94 137 LEU A O 1
ATOM 1066 N N . LEU A 1 138 ? 1.338 7.829 -15.953 1.00 89.00 138 LEU A N 1
ATOM 1067 C CA . LEU A 1 138 ? 2.260 7.718 -17.092 1.00 89.00 138 LEU A CA 1
ATOM 1068 C C . LEU A 1 138 ? 3.447 8.699 -17.015 1.00 89.00 138 LEU A C 1
ATOM 1070 O O . LEU A 1 138 ? 4.284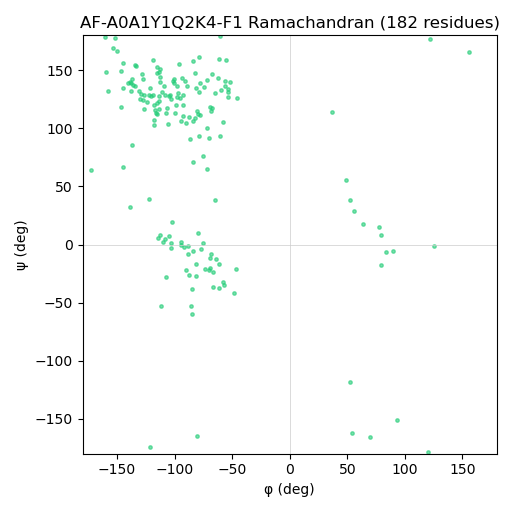 8.748 -17.913 1.00 89.00 138 LEU A O 1
ATOM 1074 N N . SER A 1 139 ? 3.525 9.488 -15.944 1.00 88.88 139 SER A N 1
ATOM 1075 C CA . SER A 1 139 ? 4.595 10.444 -15.682 1.00 88.88 139 SER A CA 1
ATOM 1076 C C . SER A 1 139 ? 4.965 10.443 -14.204 1.00 88.88 139 SER A C 1
ATOM 1078 O O . SER A 1 139 ? 4.082 10.447 -13.344 1.00 88.88 139 SER A O 1
ATOM 1080 N N . GLY A 1 140 ? 6.262 10.512 -13.927 1.00 86.50 140 GLY A N 1
ATOM 1081 C CA . GLY A 1 140 ? 6.831 10.492 -12.587 1.00 86.50 140 GLY A CA 1
ATOM 1082 C C . GLY A 1 140 ? 8.268 9.991 -12.623 1.00 86.50 140 GLY A C 1
ATOM 1083 O O . GLY A 1 140 ? 8.712 9.442 -13.634 1.00 86.50 140 GLY A O 1
ATOM 1084 N N . THR A 1 141 ? 8.996 10.201 -11.534 1.00 90.06 141 THR A N 1
ATOM 1085 C CA . THR A 1 141 ? 10.346 9.665 -11.351 1.00 90.06 141 THR A CA 1
ATOM 1086 C C . THR A 1 141 ? 10.513 9.123 -9.940 1.00 90.06 141 THR A C 1
ATOM 1088 O O . THR A 1 141 ? 10.010 9.689 -8.969 1.00 90.06 141 THR A O 1
ATOM 1091 N N . GLY A 1 142 ? 11.236 8.014 -9.832 1.00 90.94 142 GLY A N 1
ATOM 1092 C CA . GLY A 1 142 ? 11.522 7.328 -8.583 1.00 90.94 142 GLY A CA 1
ATOM 1093 C C . GLY A 1 142 ? 11.049 5.880 -8.577 1.00 90.94 142 GLY A C 1
ATOM 1094 O O . GLY A 1 142 ? 10.455 5.387 -9.535 1.00 90.94 142 GLY A O 1
ATOM 1095 N N . THR A 1 143 ? 11.340 5.190 -7.478 1.00 92.06 143 THR A N 1
ATOM 1096 C CA . THR A 1 143 ? 11.006 3.772 -7.302 1.00 92.06 143 THR A CA 1
ATOM 1097 C C . THR A 1 143 ? 9.797 3.542 -6.408 1.00 92.06 143 THR A C 1
ATOM 1099 O O . THR A 1 143 ? 9.371 2.405 -6.276 1.00 92.06 143 THR A O 1
ATOM 1102 N N . TYR A 1 144 ? 9.205 4.589 -5.830 1.00 93.81 144 TYR A N 1
ATOM 1103 C CA . TYR A 1 144 ? 7.991 4.489 -5.021 1.00 93.81 144 TYR A CA 1
ATOM 1104 C C . TYR A 1 144 ? 6.874 5.353 -5.594 1.00 93.81 144 TYR A C 1
ATOM 1106 O O . TYR A 1 144 ? 7.067 6.541 -5.866 1.00 93.81 144 TYR A O 1
ATOM 1114 N N . TRP A 1 145 ? 5.683 4.770 -5.664 1.00 95.12 145 TRP A N 1
ATOM 1115 C CA . TRP A 1 145 ? 4.427 5.465 -5.905 1.00 95.12 145 TRP A CA 1
ATOM 1116 C C . TRP A 1 145 ? 3.543 5.337 -4.664 1.00 95.12 145 TRP A C 1
ATOM 1118 O O . TRP A 1 145 ? 3.090 4.249 -4.318 1.00 95.12 145 TRP A O 1
ATOM 1128 N N . GLN A 1 146 ? 3.304 6.452 -3.970 1.00 95.75 146 GL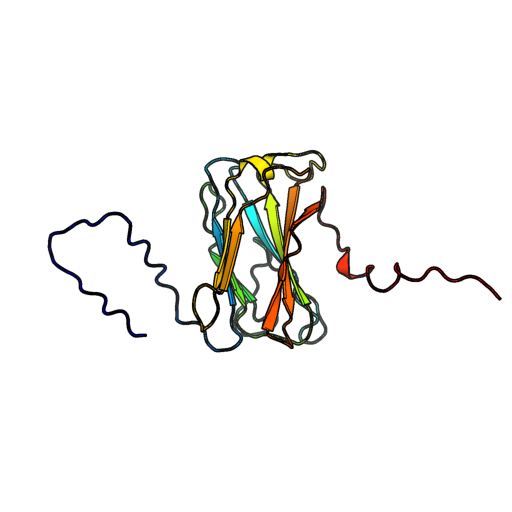N A N 1
ATOM 1129 C CA . GLN A 1 146 ? 2.303 6.516 -2.910 1.00 95.75 146 GLN A CA 1
ATOM 1130 C C . GLN A 1 146 ? 0.925 6.685 -3.537 1.00 95.75 146 GLN A C 1
ATOM 1132 O O . GLN A 1 146 ? 0.628 7.719 -4.142 1.00 95.75 146 GLN A O 1
ATOM 1137 N N . VAL A 1 147 ? 0.087 5.671 -3.359 1.00 97.25 147 VAL A N 1
ATOM 1138 C CA . VAL A 1 147 ? -1.189 5.557 -4.066 1.00 97.25 147 VAL A CA 1
ATOM 1139 C C . VAL A 1 147 ? -2.269 6.338 -3.321 1.00 97.25 147 VAL A C 1
ATOM 1141 O O . VAL A 1 147 ? -2.835 7.302 -3.841 1.00 97.25 147 VAL A O 1
ATOM 1144 N N . PHE A 1 148 ? -2.513 5.965 -2.065 1.00 98.19 148 PHE A N 1
ATOM 1145 C CA . PHE A 1 148 ? -3.576 6.524 -1.235 1.00 98.19 148 PHE A CA 1
ATOM 1146 C C . PHE A 1 148 ? -3.209 6.498 0.256 1.00 98.19 148 PHE A C 1
ATOM 1148 O O . PHE A 1 148 ? -2.267 5.818 0.679 1.00 98.19 148 PHE A O 1
ATOM 1155 N N . SER A 1 149 ? -3.985 7.229 1.058 1.00 97.94 149 SER A N 1
ATOM 1156 C CA . SER A 1 149 ? -4.101 6.984 2.495 1.00 97.94 149 SER A CA 1
ATOM 1157 C C . SER A 1 149 ? -5.495 6.482 2.851 1.00 97.94 149 SER A C 1
ATOM 1159 O O . SER A 1 149 ? -6.470 6.790 2.166 1.00 97.94 149 SER A O 1
ATOM 1161 N N . TYR A 1 150 ? -5.580 5.686 3.910 1.00 97.50 150 TYR A N 1
ATOM 1162 C CA . TYR A 1 150 ? -6.835 5.203 4.470 1.00 97.50 150 TYR A CA 1
ATOM 1163 C C . TYR A 1 150 ? -6.948 5.653 5.923 1.00 97.50 150 TYR A C 1
ATOM 1165 O O . TYR A 1 150 ? -6.030 5.455 6.719 1.00 97.50 150 TYR A O 1
ATOM 1173 N N . ASP A 1 151 ? -8.062 6.288 6.263 1.00 97.06 151 ASP A N 1
ATOM 1174 C CA . ASP A 1 151 ? -8.359 6.723 7.618 1.00 97.06 151 ASP A CA 1
ATOM 1175 C C . ASP A 1 151 ? -9.043 5.603 8.402 1.00 97.06 151 ASP A C 1
ATOM 1177 O O . ASP A 1 151 ? -10.201 5.268 8.157 1.00 97.06 151 ASP A O 1
ATOM 1181 N N . GLY A 1 152 ? -8.343 5.027 9.376 1.00 95.62 152 GLY A N 1
ATOM 1182 C CA . GLY A 1 152 ? -8.900 3.957 10.194 1.00 95.62 152 GLY A CA 1
ATOM 1183 C C . GLY A 1 152 ? -10.009 4.406 11.149 1.00 95.62 152 GLY A C 1
ATOM 1184 O O . GLY A 1 152 ? -10.714 3.551 11.681 1.00 95.62 152 GLY A O 1
ATOM 1185 N N . THR A 1 153 ? -10.208 5.715 11.344 1.00 95.06 1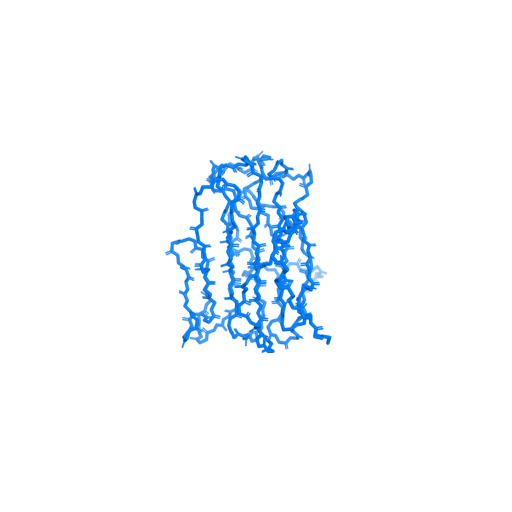53 THR A N 1
ATOM 1186 C CA . THR A 1 153 ? -11.315 6.262 12.140 1.00 95.06 153 THR A CA 1
ATOM 1187 C C . THR A 1 153 ? -12.568 6.413 11.284 1.00 95.06 153 THR A C 1
ATOM 1189 O O . THR A 1 153 ? -13.632 5.912 11.644 1.00 95.06 153 THR A O 1
ATOM 1192 N N . THR A 1 154 ? -12.457 7.099 10.143 1.00 95.38 154 THR A N 1
ATOM 1193 C CA . THR A 1 154 ? -13.625 7.444 9.312 1.00 95.38 154 THR A CA 1
ATOM 1194 C C . THR A 1 154 ? -13.943 6.385 8.258 1.00 95.38 154 THR A C 1
ATOM 1196 O O . THR A 1 154 ? -15.080 6.285 7.807 1.00 95.38 154 THR A O 1
ATOM 1199 N N . GLY A 1 155 ? -12.965 5.559 7.883 1.00 93.81 155 GLY A N 1
ATOM 1200 C CA . GLY A 1 155 ? -13.058 4.653 6.741 1.00 93.81 155 GLY A CA 1
ATOM 1201 C C . GLY A 1 155 ? -12.826 5.341 5.389 1.00 93.81 155 GLY A C 1
ATOM 1202 O O . GLY A 1 155 ? -13.056 4.732 4.345 1.00 93.81 155 GLY A O 1
ATOM 1203 N N . GLU A 1 156 ? -12.408 6.608 5.380 1.00 95.94 156 GLU A N 1
ATOM 1204 C CA . GLU A 1 156 ? -12.207 7.376 4.154 1.00 95.94 156 GLU A CA 1
ATOM 1205 C C . GLU A 1 156 ? -10.886 7.011 3.460 1.00 95.94 156 GLU A C 1
ATOM 1207 O O . GLU A 1 156 ? -9.850 6.853 4.109 1.00 95.94 156 GLU A O 1
ATOM 1212 N N . ILE A 1 157 ? -10.922 6.906 2.127 1.00 97.50 157 ILE A N 1
ATOM 1213 C CA . ILE A 1 157 ? -9.739 6.695 1.284 1.00 97.50 157 ILE A CA 1
ATOM 1214 C C . ILE A 1 157 ? -9.430 7.988 0.526 1.00 97.50 157 ILE A C 1
ATOM 1216 O O . ILE A 1 157 ? -10.176 8.389 -0.373 1.00 97.50 157 ILE A O 1
ATOM 1220 N N . GLU A 1 158 ? -8.296 8.604 0.852 1.00 97.69 158 GLU A N 1
ATOM 1221 C CA . GLU A 1 158 ? -7.791 9.815 0.208 1.00 97.69 158 GLU A CA 1
ATOM 1222 C C . GLU A 1 158 ? -6.753 9.451 -0.857 1.00 97.69 158 GLU A C 1
ATOM 1224 O O . GLU A 1 158 ? -5.773 8.754 -0.591 1.00 97.69 158 GLU A O 1
ATOM 12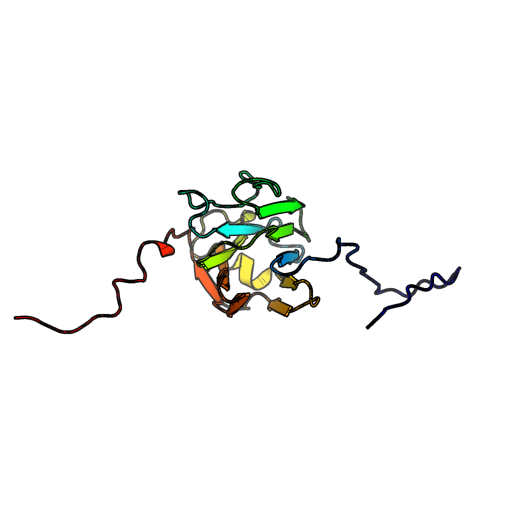29 N N . THR A 1 159 ? -6.954 9.939 -2.079 1.00 97.25 159 THR A N 1
ATOM 1230 C CA . THR A 1 159 ? -6.018 9.705 -3.189 1.00 97.25 159 THR A CA 1
ATOM 1231 C C . THR A 1 159 ? -4.815 10.631 -3.061 1.00 97.25 159 THR A C 1
ATOM 1233 O O . THR A 1 159 ? -5.003 11.831 -2.891 1.00 97.25 159 THR A O 1
ATOM 1236 N N . ILE A 1 160 ? -3.597 10.092 -3.179 1.00 95.38 160 ILE A N 1
ATOM 1237 C CA . ILE A 1 160 ? -2.358 10.872 -3.032 1.00 95.38 160 ILE A CA 1
ATOM 1238 C C . ILE A 1 160 ? -1.617 10.997 -4.363 1.00 95.38 160 ILE A C 1
ATOM 1240 O O . ILE A 1 160 ? -1.317 12.111 -4.779 1.00 95.38 160 ILE A O 1
ATOM 1244 N N . ASN A 1 161 ? -1.343 9.878 -5.043 1.00 93.06 161 ASN A N 1
ATOM 1245 C CA . ASN A 1 161 ? -0.613 9.836 -6.316 1.00 93.06 161 ASN A CA 1
ATOM 1246 C C . ASN A 1 161 ? 0.700 10.639 -6.327 1.00 93.06 161 ASN A C 1
ATOM 1248 O O . ASN A 1 161 ? 0.911 11.505 -7.176 1.00 93.06 161 ASN A O 1
ATOM 1252 N N . ASN A 1 162 ? 1.596 10.334 -5.388 1.00 91.94 162 ASN A N 1
ATOM 1253 C CA . ASN A 1 162 ? 2.887 11.012 -5.271 1.00 91.94 162 ASN A CA 1
ATOM 1254 C C . ASN A 1 162 ? 4.069 10.064 -5.522 1.00 91.94 162 ASN A C 1
ATOM 1256 O O . ASN A 1 162 ? 3.975 8.865 -5.262 1.00 91.94 162 ASN A O 1
ATOM 1260 N N . TRP A 1 163 ? 5.186 10.614 -5.996 1.00 89.19 163 TRP A N 1
ATOM 1261 C CA . TRP A 1 163 ? 6.376 9.879 -6.428 1.00 89.19 163 TRP A CA 1
ATOM 1262 C C . TRP A 1 163 ? 7.567 10.123 -5.502 1.00 89.19 163 TRP A C 1
ATOM 1264 O O . TRP A 1 163 ? 7.811 11.255 -5.080 1.00 89.19 163 TRP A O 1
ATOM 1274 N N . PHE A 1 164 ? 8.339 9.074 -5.210 1.00 83.94 164 PHE A N 1
ATOM 1275 C CA . PHE A 1 164 ? 9.545 9.182 -4.393 1.00 83.94 164 PHE A CA 1
ATOM 1276 C C . PHE A 1 164 ? 10.689 8.334 -4.943 1.00 83.94 164 PHE A C 1
ATOM 1278 O O . PHE A 1 164 ? 10.513 7.189 -5.352 1.00 83.94 164 PHE A O 1
ATOM 1285 N N . GLY A 1 165 ? 11.901 8.887 -4.890 1.00 72.75 165 GLY A N 1
ATOM 1286 C CA . GLY A 1 165 ? 13.109 8.191 -5.328 1.00 72.75 165 GLY A CA 1
ATOM 1287 C C . GLY A 1 165 ? 13.707 7.216 -4.312 1.00 72.75 165 GLY A C 1
ATOM 1288 O O . GLY A 1 165 ? 14.535 6.384 -4.667 1.00 72.75 165 GLY A O 1
ATOM 1289 N N . ARG A 1 166 ? 13.317 7.338 -3.042 1.00 68.00 166 ARG A N 1
ATOM 1290 C CA . ARG A 1 166 ? 13.634 6.422 -1.942 1.00 68.00 166 ARG A CA 1
ATOM 1291 C C . ARG A 1 166 ? 12.435 6.376 -1.009 1.00 68.00 166 ARG A C 1
ATOM 1293 O O . ARG A 1 166 ? 11.686 7.353 -0.945 1.00 68.00 166 ARG A O 1
ATOM 1300 N N . TYR A 1 167 ? 12.298 5.295 -0.244 1.00 56.12 167 TYR A N 1
ATOM 1301 C CA . TYR A 1 167 ? 11.323 5.247 0.838 1.00 56.12 167 TYR A CA 1
ATOM 1302 C C . TYR A 1 167 ? 11.608 6.388 1.821 1.00 56.12 167 TYR A C 1
ATOM 1304 O O . TYR A 1 167 ? 12.584 6.366 2.575 1.00 56.12 167 TYR A O 1
ATOM 1312 N N . HIS A 1 168 ? 10.783 7.430 1.786 1.00 53.56 168 HIS A N 1
ATOM 1313 C CA . HIS A 1 168 ? 10.858 8.507 2.753 1.00 53.56 168 HIS A CA 1
ATOM 1314 C C . HIS A 1 168 ? 9.899 8.180 3.896 1.00 53.56 168 HIS A C 1
ATOM 1316 O O . HIS A 1 168 ? 8.688 8.141 3.704 1.00 53.56 168 HIS A O 1
ATOM 1322 N N . HIS A 1 169 ? 10.422 8.062 5.121 1.00 46.53 169 HIS A N 1
ATOM 1323 C CA . HIS A 1 169 ? 9.644 8.115 6.371 1.00 46.53 169 HIS A CA 1
ATOM 1324 C C . HIS A 1 169 ? 8.994 9.509 6.598 1.00 46.53 169 HIS A C 1
ATOM 1326 O O . HIS A 1 169 ? 8.966 10.027 7.717 1.00 46.53 169 HIS A O 1
ATOM 1332 N N . ALA A 1 170 ? 8.509 10.167 5.538 1.00 40.53 170 ALA A N 1
ATOM 1333 C CA . ALA A 1 170 ? 8.046 11.555 5.524 1.00 40.53 170 ALA A CA 1
ATOM 1334 C C . ALA A 1 170 ? 6.852 11.813 6.461 1.00 40.53 170 ALA A C 1
ATOM 1336 O O . ALA A 1 170 ? 6.622 12.954 6.864 1.00 40.53 170 ALA A O 1
ATOM 1337 N N . HIS A 1 171 ? 6.156 10.766 6.904 1.00 44.19 171 HIS A N 1
ATOM 1338 C CA . HIS A 1 171 ? 4.962 10.886 7.748 1.00 44.19 171 HIS A CA 1
ATOM 1339 C C . HIS A 1 171 ? 5.236 11.207 9.218 1.00 44.19 171 HIS A C 1
ATOM 1341 O O . HIS A 1 171 ? 4.302 11.497 9.956 1.00 44.19 171 HIS A O 1
ATOM 1347 N N . ARG A 1 172 ? 6.507 11.279 9.650 1.00 43.91 172 ARG A N 1
ATOM 1348 C CA . ARG A 1 172 ? 6.864 11.927 10.931 1.00 43.91 172 ARG A CA 1
ATOM 1349 C C . ARG A 1 172 ? 7.029 13.453 10.830 1.00 43.91 172 ARG A C 1
ATOM 1351 O O . ARG A 1 172 ? 7.264 14.088 11.853 1.00 43.91 172 ARG A O 1
ATOM 1358 N N . ARG A 1 173 ? 6.961 14.067 9.636 1.00 34.41 173 ARG A N 1
ATOM 1359 C CA . ARG A 1 173 ? 7.339 15.486 9.430 1.00 34.41 173 ARG A CA 1
ATOM 1360 C C . ARG A 1 173 ? 6.419 16.298 8.504 1.00 34.41 173 ARG A C 1
ATOM 1362 O O . ARG A 1 173 ? 6.898 17.229 7.861 1.00 34.41 173 ARG A O 1
ATOM 1369 N N . GLN A 1 174 ? 5.114 16.021 8.452 1.00 29.80 174 GLN A N 1
ATOM 1370 C CA . GLN A 1 174 ? 4.172 16.880 7.705 1.00 29.80 174 GLN A CA 1
ATOM 1371 C C . GLN A 1 174 ? 3.185 17.709 8.546 1.00 29.80 174 GLN A C 1
ATOM 1373 O O . GLN A 1 174 ? 2.467 18.520 7.976 1.00 29.80 174 GLN A O 1
ATOM 1378 N N . VAL A 1 175 ? 3.236 17.662 9.883 1.00 34.31 175 VAL A N 1
ATOM 1379 C CA . VAL A 1 175 ? 2.406 18.553 10.732 1.00 34.31 175 VAL A CA 1
ATOM 1380 C C . VAL A 1 175 ? 3.086 19.904 11.050 1.00 34.31 175 VAL A C 1
ATOM 1382 O O . VAL A 1 175 ? 2.438 20.817 11.538 1.00 34.31 175 VAL A O 1
ATOM 1385 N N . VAL A 1 176 ? 4.370 20.106 10.713 1.00 33.69 176 VAL A N 1
ATOM 1386 C CA . VAL A 1 176 ? 5.127 21.319 11.128 1.00 33.69 176 VAL A CA 1
ATOM 1387 C C . VAL A 1 176 ? 5.540 22.230 9.957 1.00 33.69 176 VAL A C 1
ATOM 1389 O O . VAL A 1 176 ? 6.247 23.212 10.140 1.00 33.69 176 VAL A O 1
ATOM 1392 N N . ARG A 1 177 ? 5.110 21.954 8.719 1.00 31.16 177 ARG A N 1
ATOM 1393 C CA . ARG A 1 177 ? 5.510 22.761 7.544 1.00 31.16 177 ARG A CA 1
ATOM 1394 C C . ARG A 1 177 ? 4.352 23.371 6.757 1.00 31.16 177 ARG A C 1
ATOM 1396 O O . ARG A 1 177 ? 4.420 23.493 5.539 1.00 31.16 177 ARG A O 1
ATOM 1403 N N . ARG A 1 178 ? 3.328 23.839 7.470 1.00 38.66 178 ARG A N 1
ATOM 1404 C CA . ARG A 1 178 ? 2.427 24.903 6.997 1.00 38.66 178 ARG A CA 1
ATOM 1405 C C . ARG A 1 178 ? 2.176 25.884 8.139 1.00 38.66 178 ARG A C 1
ATOM 1407 O O . ARG A 1 178 ? 1.235 25.728 8.899 1.00 38.66 178 ARG A O 1
ATOM 1414 N N . GLY A 1 179 ? 3.070 26.854 8.283 1.00 27.67 179 GLY A N 1
ATOM 1415 C CA . GLY A 1 179 ? 2.992 27.856 9.341 1.00 27.67 179 GLY A CA 1
ATOM 1416 C C . GLY A 1 179 ? 4.046 28.932 9.151 1.00 27.67 179 GLY A C 1
ATOM 1417 O O . GLY A 1 179 ? 4.973 29.043 9.941 1.00 27.67 179 GLY A O 1
ATOM 1418 N N . TRP A 1 180 ? 3.935 29.683 8.058 1.00 28.12 180 TRP A N 1
ATOM 1419 C CA . TRP A 1 180 ? 4.527 31.011 7.994 1.00 28.12 180 TRP A CA 1
ATOM 1420 C C . TRP A 1 180 ? 3.612 31.961 8.768 1.00 28.12 180 TRP A C 1
ATOM 1422 O O . TRP A 1 180 ? 2.518 32.236 8.294 1.00 28.12 180 TRP A O 1
ATOM 1432 N N . THR A 1 181 ? 4.076 32.461 9.911 1.00 30.95 181 THR A N 1
ATOM 1433 C CA . THR A 1 181 ? 3.857 33.846 10.364 1.00 30.95 181 THR A CA 1
ATOM 1434 C C . THR A 1 181 ? 4.941 34.200 11.378 1.00 30.95 181 THR A C 1
ATOM 1436 O O . THR A 1 181 ? 5.266 33.413 12.262 1.00 30.95 181 THR A O 1
ATOM 1439 N N . ASN A 1 182 ? 5.533 35.371 11.164 1.00 27.58 182 ASN A N 1
ATOM 1440 C CA . ASN A 1 182 ? 6.690 35.928 11.854 1.00 27.58 182 ASN A CA 1
ATOM 1441 C C . ASN A 1 182 ? 6.425 36.284 13.330 1.00 27.58 182 ASN A C 1
ATOM 1443 O O . ASN A 1 182 ? 5.337 36.736 13.666 1.00 27.58 182 ASN A O 1
ATOM 1447 N N . ILE A 1 183 ? 7.481 36.125 14.138 1.00 33.06 183 ILE A N 1
ATOM 1448 C CA . ILE A 1 183 ? 8.097 37.106 15.061 1.00 33.06 183 ILE A CA 1
ATOM 1449 C C . ILE A 1 183 ? 7.142 38.065 15.798 1.00 33.06 183 ILE A C 1
ATOM 1451 O O . ILE A 1 183 ? 6.617 39.001 15.198 1.00 33.06 183 ILE A O 1
ATOM 1455 N N . LEU A 1 184 ? 7.086 37.914 17.127 1.00 35.22 184 LEU A N 1
ATOM 1456 C CA . LEU A 1 184 ? 7.828 38.781 18.060 1.00 35.22 184 LEU A CA 1
ATOM 1457 C C . LEU A 1 184 ? 8.639 37.906 19.021 1.00 35.22 184 LEU A C 1
ATOM 1459 O O . LEU A 1 184 ? 8.119 36.830 19.391 1.00 35.22 184 LEU A O 1
#

Mean predicted aligned error: 10.37 Å

Sequence (184 aa):
MKFPVVSIGEKTEGGQNALLTPLLQEGQLRIVLSWGSQPSDLDSHLVTPTIEGNSYHILYNSKGVSNRAPYVQLDVDDTSSYGPETTTVYARYPGKYYYYVHNFSEKGNSNSQGLTTSGAKVDVYSDKGLVKSYNVLLSGTGTYWQVFSYDGTTGEIETINNWFGRYHHAHRRQVVRRGWTNIL

Secondary structure (DSSP, 8-state):
--------TT---TT-----PPPPPTT-EEEEEE--SSSS--EEEEE---BTTB--EEBTTB-EESSSTT-EEEEE---STT--EEEEE-S--SSEEEEEEE-GGGTT-TT--GGGGS--EEEEEETTEEEEEEEPPSS--SSEEEEEEEETTT--EEEEEEEESS---GGGSSSSSS------

Nearest PDB structures (foldseek):
  4ga9-assembly1_B  TM=1.827E-01  e=1.881E-01  Rattus norvegicus
  1w6q-assembly1_B  TM=1.885E-01  e=3.305E-01  Homo sapiens
  2zkn-assembly1_A  TM=1.890E-01  e=3.700E-01  Homo sapiens
  1a78-assembly1_B  TM=1.818E-01  e=8.619E-01  Rhinella arenarum
  1nc7-assembly1_C  TM=2.394E-01  e=6.560E+00  Thermotoga maritima